Protein AF-0000000087010348 (afdb_homodimer)

Solvent-accessible surface area (backbone atoms only — not comparable to full-atom values): 16052 Å² total; per-residue (Å²): 139,71,46,71,37,38,48,98,84,16,45,67,50,61,71,85,53,82,87,49,70,65,32,63,28,36,10,28,12,33,24,34,32,40,43,53,69,68,56,44,46,38,50,66,68,37,73,40,30,35,60,33,57,56,45,50,13,42,52,26,11,53,56,36,34,72,40,42,40,81,50,31,86,58,48,71,88,71,72,74,74,42,72,48,67,49,75,45,83,52,86,54,30,39,40,33,37,18,39,24,31,28,71,34,59,67,80,39,53,63,28,8,39,41,13,26,52,42,18,42,51,37,43,44,66,46,41,38,77,74,41,64,78,34,30,35,29,63,32,31,57,44,36,37,34,36,65,93,79,38,74,49,69,53,79,80,129,140,71,48,70,37,38,49,98,83,16,46,67,48,60,73,84,54,81,86,49,68,66,32,63,30,38,11,28,12,32,24,33,32,41,42,53,68,68,55,45,48,39,50,66,68,36,72,41,32,36,61,32,57,55,45,49,13,42,52,26,11,54,54,37,34,74,40,43,41,82,52,29,84,60,47,71,87,70,73,72,74,42,70,46,68,47,77,44,83,54,86,55,31,41,40,33,38,17,39,24,31,28,70,33,60,67,82,40,53,64,27,8,39,41,14,26,52,42,19,42,50,36,43,45,67,48,40,38,76,73,42,61,79,34,31,35,31,64,32,32,58,45,37,38,36,36,65,93,78,36,72,48,70,52,80,82,128

Nearest PDB structures (foldseek):
  4fdf-assembly1_B  TM=9.540E-01  e=2.006E-17  Mycobacterium tuberculosis
  3jqk-assembly1_A  TM=9.480E-01  e=1.289E-16  Thermus thermophilus HB8
  2ekn-assembly1_A  TM=9.475E-01  e=6.882E-16  Pyrococcus horikoshii OT3
  4fdf-assembly1_A  TM=9.416E-01  e=1.640E-15  Mycobacterium tuberculosis
  2ohd-assembly1_D  TM=9.513E-01  e=6.033E-15  Sulfurisphaera tokodaii str. 7

pLDDT: mean 92.75, std 10.17, range [48.25, 98.94]

Radius of gyration: 18.98 Å; Cα contacts (8 Å, |Δi|>4): 776; chains: 2; bounding box: 36×56×43 Å

InterPro domains:
  IPR002820 Molybdopterin cofactor biosynthesis C (MoaC) domain [PF01967] (14-147)
  IPR023045 Molybdenum cofactor biosynthesis C [TIGR00581] (3-147)
  IPR036522 Molybdopterin cofactor biosynthesis C (MoaC) domain superfamily [G3DSA:3.30.70.640] (1-157)
  IPR036522 Molybdopterin cofactor biosynthesis C (MoaC) domain superfamily [SSF55040] (10-152)
  IPR050105 Molybdenum cofactor biosynthesis MoaA/MoaC [PTHR22960] (4-130)

Structure (mmCIF, N/CA/C/O backbone):
data_AF-0000000087010348-model_v1
#
loop_
_entity.id
_entity.type
_entity.pdbx_description
1 polymer 'Cyclic pyranopterin monophosphate synthase MoaC'
#
loop_
_atom_site.group_PDB
_atom_site.id
_atom_site.type_symbol
_atom_site.label_atom_id
_atom_site.label_alt_id
_atom_site.label_comp_id
_atom_site.label_asym_id
_atom_site.label_entity_id
_atom_site.label_seq_id
_atom_site.pdbx_PDB_ins_code
_atom_site.Cartn_x
_atom_site.Cartn_y
_atom_site.Cartn_z
_atom_site.occupancy
_atom_site.B_iso_or_equiv
_atom_site.auth_seq_id
_atom_site.auth_comp_id
_atom_site.auth_asym_id
_atom_site.auth_atom_id
_atom_site.pdbx_PDB_model_num
ATOM 1 N N . MET A 1 1 ? -4.723 21.203 17.469 1 61.62 1 MET A N 1
ATOM 2 C CA . MET A 1 1 ? -4.094 20.266 16.547 1 61.62 1 MET A CA 1
ATOM 3 C C . MET A 1 1 ? -4.664 20.406 15.141 1 61.62 1 MET A C 1
ATOM 5 O O . MET A 1 1 ? -5.871 20.578 14.969 1 61.62 1 MET A O 1
ATOM 9 N N . GLU A 1 2 ? -3.703 20.719 14.195 1 77 2 GLU A N 1
ATOM 10 C CA . GLU A 1 2 ? -4.18 20.969 12.836 1 77 2 GLU A CA 1
ATOM 11 C C . GLU A 1 2 ? -3.57 19.984 11.844 1 77 2 GLU A C 1
ATOM 13 O O . GLU A 1 2 ? -2.359 19.75 11.859 1 77 2 GLU A O 1
ATOM 18 N N . PHE A 1 3 ? -4.547 19.328 11.141 1 83.25 3 PHE A N 1
ATOM 19 C CA . PHE A 1 3 ? -4.094 18.516 10.016 1 83.25 3 PHE A CA 1
ATOM 20 C C . PHE A 1 3 ? -3.705 19.391 8.836 1 83.25 3 PHE A C 1
ATOM 22 O O . PHE A 1 3 ? -4.488 20.234 8.398 1 83.25 3 PHE A O 1
ATOM 29 N N . THR A 1 4 ? -2.539 19.109 8.305 1 85.19 4 THR A N 1
ATOM 30 C CA . THR A 1 4 ? -1.94 19.969 7.297 1 85.19 4 THR A CA 1
ATOM 31 C C . THR A 1 4 ? -2.826 20.047 6.055 1 85.19 4 THR A C 1
ATOM 33 O O . THR A 1 4 ? -2.895 21.094 5.398 1 85.19 4 THR A O 1
ATOM 36 N N . HIS A 1 5 ? -3.596 19.047 5.793 1 90.31 5 HIS A N 1
ATOM 37 C CA . HIS A 1 5 ? -4.375 18.953 4.562 1 90.31 5 HIS A CA 1
ATOM 38 C C . HIS A 1 5 ? -5.836 19.312 4.809 1 90.31 5 HIS A C 1
ATOM 40 O O . HIS A 1 5 ? -6.691 19.078 3.951 1 90.31 5 HIS A O 1
ATOM 46 N N . LEU A 1 6 ? -6.117 19.844 5.957 1 86.56 6 LEU A N 1
ATOM 47 C CA . LEU A 1 6 ? -7.465 20.328 6.25 1 86.56 6 LEU A CA 1
ATOM 48 C C . LEU A 1 6 ? -7.453 21.828 6.555 1 86.56 6 LEU A C 1
ATOM 50 O O . LEU A 1 6 ? -6.625 22.297 7.34 1 86.56 6 LEU A O 1
ATOM 54 N N . ASN A 1 7 ? -8.367 22.484 5.871 1 86.19 7 ASN A N 1
ATOM 55 C CA . ASN A 1 7 ? -8.477 23.906 6.195 1 86.19 7 ASN A CA 1
ATOM 56 C C . ASN A 1 7 ? -9.344 24.125 7.43 1 86.19 7 ASN A C 1
ATOM 58 O O . ASN A 1 7 ? -9.75 23.172 8.094 1 86.19 7 ASN A O 1
ATOM 62 N N . SER A 1 8 ? -9.586 25.359 7.762 1 83.5 8 SER A N 1
ATOM 63 C CA . SER A 1 8 ? -10.281 25.703 9 1 83.5 8 SER A CA 1
ATOM 64 C C . SER A 1 8 ? -11.711 25.188 8.992 1 83.5 8 SER A C 1
ATOM 66 O O . SER A 1 8 ? -12.312 24.984 10.055 1 83.5 8 SER A O 1
ATOM 68 N N . ALA A 1 9 ? -12.281 24.922 7.793 1 82 9 ALA A N 1
ATOM 69 C CA . ALA A 1 9 ? -13.648 24.422 7.668 1 82 9 ALA A CA 1
ATOM 70 C C . ALA A 1 9 ? -13.672 22.891 7.68 1 82 9 ALA A C 1
ATOM 72 O O . ALA A 1 9 ? -14.742 22.281 7.586 1 82 9 ALA A O 1
ATOM 73 N N . GLY A 1 10 ? -12.445 22.281 7.738 1 81.56 10 GLY A N 1
ATOM 74 C CA . GLY A 1 10 ? -12.359 20.828 7.75 1 81.56 10 GLY A CA 1
ATOM 75 C C . GLY A 1 10 ? -12.375 20.219 6.359 1 81.56 10 GLY A C 1
ATOM 76 O O . GLY A 1 10 ? -12.547 19.016 6.211 1 81.56 10 GLY A O 1
ATOM 77 N N . GLN A 1 11 ? -12.25 21.125 5.422 1 86.44 11 GLN A N 1
ATOM 78 C CA . GLN A 1 11 ? -12.234 20.656 4.043 1 86.44 11 GLN A CA 1
ATOM 79 C C . GLN A 1 11 ? -10.828 20.266 3.604 1 86.44 11 GLN A C 1
ATOM 81 O O . GLN A 1 11 ? -9.859 20.969 3.912 1 86.44 11 GLN A O 1
ATOM 86 N N . ALA A 1 12 ? -10.781 19.125 2.941 1 90.94 12 ALA A N 1
ATOM 87 C CA . ALA A 1 12 ? -9.5 18.672 2.414 1 90.94 12 ALA A CA 1
ATOM 88 C C . ALA A 1 12 ? -9 19.594 1.305 1 90.94 12 ALA A C 1
ATOM 90 O O . ALA A 1 12 ? -9.781 20.062 0.476 1 90.94 12 ALA A O 1
ATOM 91 N N . TYR A 1 13 ? -7.699 19.828 1.295 1 91.88 13 TYR A N 1
ATOM 92 C CA . TYR A 1 13 ? -7.066 20.609 0.24 1 91.88 13 TYR A CA 1
ATOM 93 C C . TYR A 1 13 ? -5.602 20.219 0.081 1 91.88 13 TYR A C 1
ATOM 95 O O . TYR A 1 13 ? -5.016 19.594 0.972 1 91.88 13 TYR A O 1
ATOM 103 N N . MET A 1 14 ? -5.074 20.5 -1.09 1 94.69 14 MET A N 1
ATOM 104 C CA . MET A 1 14 ? -3.643 20.312 -1.319 1 94.69 14 MET A CA 1
ATOM 105 C C . MET A 1 14 ? -2.854 21.516 -0.82 1 94.69 14 MET A C 1
ATOM 107 O O . MET A 1 14 ? -3.139 22.656 -1.205 1 94.69 14 MET A O 1
ATOM 111 N N . VAL A 1 15 ? -1.91 21.281 -0.008 1 93.19 15 VAL A N 1
ATOM 112 C CA . VAL A 1 15 ? -1.105 22.344 0.57 1 93.19 15 VAL A CA 1
ATOM 113 C C . VAL A 1 15 ? -0.304 23.047 -0.529 1 93.19 15 VAL A C 1
ATOM 115 O O . VAL A 1 15 ? 0.319 22.391 -1.363 1 93.19 15 VAL A O 1
ATOM 118 N N . ASP A 1 16 ? -0.38 24.422 -0.571 1 95.19 16 ASP A N 1
ATOM 119 C CA . ASP A 1 16 ? 0.388 25.203 -1.541 1 95.19 16 ASP A CA 1
ATOM 120 C C . ASP A 1 16 ? 1.845 25.344 -1.104 1 95.19 16 ASP A C 1
ATOM 122 O O . ASP A 1 16 ? 2.137 25.969 -0.088 1 95.19 16 ASP A O 1
ATOM 126 N N . VAL A 1 17 ? 2.768 24.75 -1.913 1 95.31 17 VAL A N 1
ATOM 127 C CA . VAL A 1 17 ? 4.176 24.812 -1.535 1 95.31 17 VAL A CA 1
ATOM 128 C C . VAL A 1 17 ? 4.941 25.688 -2.527 1 95.31 17 VAL A C 1
ATOM 130 O O . VAL A 1 17 ? 6.172 25.625 -2.584 1 95.31 17 VAL A O 1
ATOM 133 N N . THR A 1 18 ? 4.285 26.547 -3.314 1 95.19 18 THR A N 1
ATOM 134 C CA . THR A 1 18 ? 4.871 27.328 -4.395 1 95.19 18 THR A CA 1
ATOM 135 C C . THR A 1 18 ? 5.961 28.25 -3.859 1 95.19 18 THR A C 1
ATOM 137 O O . THR A 1 18 ? 6.984 28.453 -4.52 1 95.19 18 THR A O 1
ATOM 140 N N . ALA A 1 19 ? 5.797 28.734 -2.672 1 95.31 19 ALA A N 1
ATOM 141 C CA . ALA A 1 19 ? 6.691 29.734 -2.119 1 95.31 19 ALA A CA 1
ATOM 142 C C . ALA A 1 19 ? 7.926 29.094 -1.492 1 95.31 19 ALA A C 1
ATOM 144 O O . ALA A 1 19 ? 8.906 29.781 -1.184 1 95.31 19 ALA A O 1
ATOM 145 N N . LYS A 1 20 ? 7.887 27.828 -1.3 1 93.94 20 LYS A N 1
ATOM 146 C CA . LYS A 1 20 ? 9.016 27.156 -0.666 1 93.94 20 LYS A CA 1
ATOM 147 C C . LYS A 1 20 ? 10.195 27.016 -1.628 1 93.94 20 LYS A C 1
ATOM 149 O O . LYS A 1 20 ? 10 26.875 -2.836 1 93.94 20 LYS A O 1
ATOM 154 N N . GLN A 1 21 ? 11.375 27 -1.11 1 94.94 21 GLN A N 1
ATOM 155 C CA . GLN A 1 21 ? 12.586 26.766 -1.898 1 94.94 21 GLN A CA 1
ATOM 156 C C . GLN A 1 21 ? 12.953 25.281 -1.914 1 94.94 21 GLN A C 1
ATOM 158 O O . GLN A 1 21 ? 12.867 24.609 -0.888 1 94.94 21 GLN A O 1
ATOM 163 N N . PRO A 1 22 ? 13.344 24.812 -3.105 1 96.31 22 PRO A N 1
ATOM 164 C CA . PRO A 1 22 ? 13.773 23.422 -3.16 1 96.31 22 PRO A CA 1
ATOM 165 C C . PRO A 1 22 ? 14.977 23.125 -2.271 1 96.31 22 PRO A C 1
ATOM 167 O O . PRO A 1 22 ? 15.883 23.969 -2.162 1 96.31 22 PRO A O 1
ATOM 170 N N . THR A 1 23 ? 15.023 22 -1.606 1 96.69 23 THR A N 1
ATOM 171 C CA . THR A 1 23 ? 16.141 21.484 -0.821 1 96.69 23 THR A CA 1
ATOM 172 C C . THR A 1 23 ? 16.328 20 -1.035 1 96.69 23 THR A C 1
ATOM 174 O O . THR A 1 23 ? 15.414 19.312 -1.489 1 96.69 23 THR A O 1
ATOM 177 N N . VAL A 1 24 ? 17.562 19.547 -0.78 1 97.44 24 VAL A N 1
ATOM 178 C CA . VAL A 1 24 ? 17.812 18.109 -0.832 1 97.44 24 VAL A CA 1
ATOM 179 C C . VAL A 1 24 ? 17.125 17.422 0.338 1 97.44 24 VAL A C 1
ATOM 181 O O . VAL A 1 24 ? 17.25 17.859 1.486 1 97.44 24 VAL A O 1
ATOM 184 N N . ARG A 1 25 ? 16.391 16.375 -0.024 1 97.75 25 ARG A N 1
ATOM 185 C CA . ARG A 1 25 ? 15.633 15.648 0.989 1 97.75 25 ARG A CA 1
ATOM 186 C C . ARG A 1 25 ? 15.766 14.141 0.793 1 97.75 25 ARG A C 1
ATOM 188 O O . ARG A 1 25 ? 15.977 13.672 -0.327 1 97.75 25 ARG A O 1
ATOM 195 N N . VAL A 1 26 ? 15.633 13.406 1.892 1 98.5 26 VAL A N 1
ATOM 196 C CA . VAL A 1 26 ? 15.656 11.945 1.867 1 98.5 26 VAL A CA 1
ATOM 197 C C . VAL A 1 26 ? 14.617 11.398 2.846 1 98.5 26 VAL A C 1
ATOM 199 O O . VAL A 1 26 ? 14.328 12.023 3.869 1 98.5 26 VAL A O 1
ATOM 202 N N . ALA A 1 27 ? 14.047 10.273 2.492 1 98.56 27 ALA A N 1
ATOM 203 C CA . ALA A 1 27 ? 13.172 9.539 3.41 1 98.56 27 ALA A CA 1
ATOM 204 C C . ALA A 1 27 ? 13.367 8.031 3.275 1 98.56 27 ALA A C 1
ATOM 206 O O . ALA A 1 27 ? 13.734 7.543 2.203 1 98.56 27 ALA A O 1
ATOM 207 N N . GLN A 1 28 ? 13.148 7.355 4.375 1 98.81 28 GLN A N 1
ATOM 208 C CA . GLN A 1 28 ? 13.227 5.898 4.41 1 98.81 28 GLN A CA 1
ATOM 209 C C . GLN A 1 28 ? 11.984 5.293 5.059 1 98.81 28 GLN A C 1
ATOM 211 O O . GLN A 1 28 ? 11.469 5.824 6.039 1 98.81 28 GLN A O 1
ATOM 216 N N . ALA A 1 29 ? 11.578 4.215 4.551 1 98.88 29 ALA A N 1
ATOM 217 C CA . ALA A 1 29 ? 10.461 3.441 5.098 1 98.88 29 ALA A CA 1
ATOM 218 C C . ALA A 1 29 ? 10.766 1.945 5.07 1 98.88 29 ALA A C 1
ATOM 220 O O . ALA A 1 29 ? 11.625 1.495 4.309 1 98.88 29 ALA A O 1
ATOM 221 N N . VAL A 1 30 ? 10.055 1.198 5.938 1 98.88 30 VAL A N 1
ATOM 222 C CA . VAL A 1 30 ? 10.25 -0.247 5.992 1 98.88 30 VAL A CA 1
ATOM 223 C C . VAL A 1 30 ? 8.891 -0.948 6.035 1 98.88 30 VAL A C 1
ATOM 225 O O . VAL A 1 30 ? 7.867 -0.313 6.281 1 98.88 30 VAL A O 1
ATOM 228 N N . GLY A 1 31 ? 8.867 -2.217 5.75 1 98.81 31 GLY A N 1
ATOM 229 C CA . GLY A 1 31 ? 7.723 -3.105 5.852 1 98.81 31 GLY A CA 1
ATOM 230 C C . GLY A 1 31 ? 8.094 -4.574 5.781 1 98.81 31 GLY A C 1
ATOM 231 O O . GLY A 1 31 ? 9.242 -4.914 5.496 1 98.81 31 GLY A O 1
ATOM 232 N N . LYS A 1 32 ? 7.145 -5.371 6.113 1 98.81 32 LYS A N 1
ATOM 233 C CA . LYS A 1 32 ? 7.332 -6.82 6.121 1 98.81 32 LYS A CA 1
ATOM 234 C C . LYS A 1 32 ? 6.199 -7.523 5.375 1 98.81 32 LYS A C 1
ATOM 236 O O . LYS A 1 32 ? 5.039 -7.121 5.477 1 98.81 32 LYS A O 1
ATOM 241 N N . VAL A 1 33 ? 6.566 -8.531 4.656 1 98.56 33 VAL A N 1
ATOM 242 C CA . VAL A 1 33 ? 5.586 -9.492 4.164 1 98.56 33 VAL A CA 1
ATOM 243 C C . VAL A 1 33 ? 5.777 -10.836 4.867 1 98.56 33 VAL A C 1
ATOM 245 O O . VAL A 1 33 ? 6.766 -11.531 4.629 1 98.56 33 VAL A O 1
ATOM 248 N N . ILE A 1 34 ? 4.848 -11.203 5.703 1 98.5 34 ILE A N 1
ATOM 249 C CA . ILE A 1 34 ? 4.879 -12.477 6.41 1 98.5 34 ILE A CA 1
ATOM 250 C C . ILE A 1 34 ? 4.414 -13.594 5.477 1 98.5 34 ILE A C 1
ATOM 252 O O . ILE A 1 34 ? 3.355 -13.484 4.852 1 98.5 34 ILE A O 1
ATOM 256 N N . CYS A 1 35 ? 5.191 -14.641 5.434 1 95.12 35 CYS A N 1
ATOM 257 C CA . CYS A 1 35 ? 4.883 -15.773 4.578 1 95.12 35 CYS A CA 1
ATOM 258 C C . CYS A 1 35 ? 5 -17.094 5.352 1 95.12 35 CYS A C 1
ATOM 260 O O . CYS A 1 35 ? 5.684 -17.156 6.375 1 95.12 35 CYS A O 1
ATOM 262 N N . SER A 1 36 ? 4.383 -18.109 4.824 1 94.12 36 SER A N 1
ATOM 263 C CA . SER A 1 36 ? 4.504 -19.438 5.414 1 94.12 36 SER A CA 1
ATOM 264 C C . SER A 1 36 ? 5.926 -19.969 5.285 1 94.12 36 SER A C 1
ATOM 266 O O . SER A 1 36 ? 6.688 -19.516 4.43 1 94.12 36 SER A O 1
ATOM 268 N N . PRO A 1 37 ? 6.254 -20.984 6.137 1 93.75 37 PRO A N 1
ATOM 269 C CA . PRO A 1 37 ? 7.582 -21.594 6.027 1 93.75 37 PRO A CA 1
ATOM 270 C C . PRO A 1 37 ? 7.844 -22.188 4.645 1 93.75 37 PRO A C 1
ATOM 272 O O . PRO A 1 37 ? 8.969 -22.125 4.145 1 93.75 37 PRO A O 1
ATOM 275 N N . GLN A 1 38 ? 6.852 -22.688 4.055 1 89.69 38 GLN A N 1
ATOM 276 C CA . GLN A 1 38 ? 6.992 -23.281 2.73 1 89.69 38 GLN A CA 1
ATOM 277 C C . GLN A 1 38 ? 7.363 -22.219 1.69 1 89.69 38 GLN A C 1
ATOM 279 O O . GLN A 1 38 ? 8.242 -22.453 0.854 1 89.69 38 GLN A O 1
ATOM 284 N N . VAL A 1 39 ? 6.703 -21.094 1.782 1 91.81 39 VAL A N 1
ATOM 285 C CA . VAL A 1 39 ? 6.98 -20.016 0.843 1 91.81 39 VAL A CA 1
ATOM 286 C C . VAL A 1 39 ? 8.383 -19.453 1.094 1 91.81 39 VAL A C 1
ATOM 288 O O . VAL A 1 39 ? 9.141 -19.234 0.152 1 91.81 39 VAL A O 1
ATOM 291 N N . MET A 1 40 ? 8.734 -19.328 2.34 1 92.62 40 MET A N 1
ATOM 292 C CA . MET A 1 40 ? 10.055 -18.797 2.664 1 92.62 40 MET A CA 1
ATOM 293 C C . MET A 1 40 ? 11.156 -19.719 2.162 1 92.62 40 MET A C 1
ATOM 295 O O . MET A 1 40 ? 12.172 -19.266 1.635 1 92.62 40 MET A O 1
ATOM 299 N N . GLN A 1 41 ? 10.938 -20.969 2.322 1 89.88 41 GLN A N 1
ATOM 300 C CA . GLN A 1 41 ? 11.906 -21.953 1.842 1 89.88 41 GLN A CA 1
ATOM 301 C C . GLN A 1 41 ? 12.039 -21.906 0.322 1 89.88 41 GLN A C 1
ATOM 303 O O . GLN A 1 41 ? 13.141 -21.969 -0.216 1 89.88 41 GLN A O 1
ATOM 308 N N . ALA A 1 42 ? 10.938 -21.766 -0.28 1 86.81 42 ALA A N 1
ATOM 309 C CA . ALA A 1 42 ? 10.938 -21.703 -1.739 1 86.81 42 ALA A CA 1
ATOM 310 C C . ALA A 1 42 ? 11.688 -20.469 -2.229 1 86.81 42 ALA A C 1
ATOM 312 O O . ALA A 1 42 ? 12.398 -20.516 -3.234 1 86.81 42 ALA A O 1
ATOM 313 N N . LEU A 1 43 ? 11.492 -19.391 -1.555 1 88.31 43 LEU A N 1
ATOM 314 C CA . LEU A 1 43 ? 12.172 -18.156 -1.927 1 88.31 43 LEU A CA 1
ATOM 315 C C . LEU A 1 43 ? 13.68 -18.281 -1.733 1 88.31 43 LEU A C 1
ATOM 317 O O . LEU A 1 43 ? 14.453 -17.688 -2.488 1 88.31 43 LEU A O 1
ATOM 321 N N . ARG A 1 44 ? 14.07 -19.031 -0.742 1 86.5 44 ARG A N 1
ATOM 322 C CA . ARG A 1 44 ? 15.484 -19.172 -0.425 1 86.5 44 ARG A CA 1
ATOM 323 C C . ARG A 1 44 ? 16.156 -20.141 -1.387 1 86.5 44 ARG A C 1
ATOM 325 O O . ARG A 1 44 ? 17.312 -19.938 -1.772 1 86.5 44 ARG A O 1
ATOM 332 N N . ASP A 1 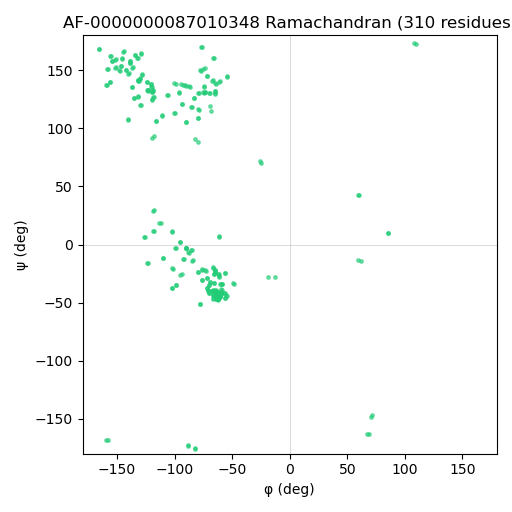45 ? 15.57 -21.328 -1.537 1 75.25 45 ASP A N 1
ATOM 333 C CA . ASP A 1 45 ? 16.172 -22.406 -2.316 1 75.25 45 ASP A CA 1
ATOM 334 C C . ASP A 1 45 ? 16.344 -22 -3.777 1 75.25 45 ASP A C 1
ATOM 336 O O . ASP A 1 45 ? 17.062 -22.656 -4.531 1 75.25 45 ASP A O 1
ATOM 340 N N . GLY A 1 46 ? 16.109 -20.844 -4.047 1 61.03 46 GLY A N 1
ATOM 341 C CA . GLY A 1 46 ? 16.25 -20.422 -5.434 1 61.03 46 GLY A CA 1
ATOM 342 C C . GLY A 1 46 ? 15.344 -21.188 -6.383 1 61.03 46 GLY A C 1
ATOM 343 O O . GLY A 1 46 ? 15.578 -21.203 -7.594 1 61.03 46 GLY A O 1
ATOM 344 N N . THR A 1 47 ? 14.789 -22.234 -5.957 1 52.56 47 THR A N 1
ATOM 345 C CA . THR A 1 47 ? 13.93 -22.953 -6.898 1 52.56 47 THR A CA 1
ATOM 346 C C . THR A 1 47 ? 12.953 -21.984 -7.574 1 52.56 47 THR A C 1
ATOM 348 O O . THR A 1 47 ? 12.367 -22.312 -8.609 1 52.56 47 THR A O 1
ATOM 351 N N . VAL A 1 48 ? 12.539 -21.031 -6.969 1 51.12 48 VAL A N 1
ATOM 352 C CA . VAL A 1 48 ? 11.93 -19.938 -7.73 1 51.12 48 VAL A CA 1
ATOM 353 C C . VAL A 1 48 ? 13.023 -19.016 -8.273 1 51.12 48 VAL A C 1
ATOM 355 O O . VAL A 1 48 ? 13.922 -18.609 -7.535 1 51.12 48 VAL A O 1
ATOM 358 N N . PRO A 1 49 ? 13.43 -19.344 -9.445 1 49.22 49 PRO A N 1
ATOM 359 C CA . PRO A 1 49 ? 14.469 -18.359 -9.742 1 49.22 49 PRO A CA 1
ATOM 360 C C . PRO A 1 49 ? 14.273 -17.047 -8.984 1 49.22 49 PRO A C 1
ATOM 362 O O . PRO A 1 49 ? 13.273 -16.359 -9.188 1 49.22 49 PRO A O 1
ATOM 365 N N . LYS A 1 50 ? 14.562 -17.141 -7.492 1 51.41 50 LYS A N 1
ATOM 366 C CA . LYS A 1 50 ? 14.57 -16.125 -6.438 1 51.41 50 LYS A CA 1
ATOM 367 C C . LYS A 1 50 ? 14.688 -14.719 -7.02 1 51.41 50 LYS A C 1
ATOM 369 O O . LYS A 1 50 ? 14.047 -13.789 -6.535 1 51.41 50 LYS A O 1
ATOM 374 N N . GLY A 1 51 ? 15.281 -14.805 -8.086 1 61.25 51 GLY A N 1
ATOM 375 C CA . GLY A 1 51 ? 15.688 -13.523 -8.633 1 61.25 51 GLY A CA 1
ATOM 376 C C . GLY A 1 51 ? 14.523 -12.711 -9.188 1 61.25 51 GLY A C 1
ATOM 377 O O . GLY A 1 51 ? 14.445 -11.5 -8.969 1 61.25 51 GLY A O 1
ATOM 378 N N . ASP A 1 52 ? 13.445 -13.625 -9.5 1 84.31 52 ASP A N 1
ATOM 379 C CA . ASP A 1 52 ? 12.484 -12.797 -10.227 1 84.31 52 ASP A CA 1
ATOM 380 C C . ASP A 1 52 ? 11.43 -12.227 -9.289 1 84.31 52 ASP A C 1
ATOM 382 O O . ASP A 1 52 ? 10.953 -11.102 -9.492 1 84.31 52 ASP A O 1
ATOM 386 N N . VAL A 1 53 ? 11.203 -13.016 -8.086 1 90.25 53 VAL A N 1
ATOM 387 C CA . VAL A 1 53 ? 10.211 -12.477 -7.168 1 90.25 53 VAL A CA 1
ATOM 388 C C . VAL A 1 53 ? 10.719 -11.172 -6.562 1 90.25 53 VAL A C 1
ATOM 390 O O . VAL A 1 53 ? 10.016 -10.156 -6.566 1 90.25 53 VAL A O 1
ATOM 393 N N . LEU A 1 54 ? 11.953 -11.219 -6.133 1 92.94 54 LEU A N 1
ATOM 394 C CA . LEU A 1 54 ? 12.539 -10.039 -5.5 1 92.94 54 LEU A CA 1
ATOM 395 C C . LEU A 1 54 ? 12.781 -8.938 -6.523 1 92.94 54 LEU A C 1
ATOM 397 O O . LEU A 1 54 ? 12.617 -7.754 -6.219 1 92.94 54 LEU A O 1
ATOM 401 N N . ALA A 1 55 ? 13.133 -9.367 -7.746 1 93.75 55 ALA A N 1
ATOM 402 C CA . ALA A 1 55 ? 13.352 -8.383 -8.805 1 93.75 55 ALA A CA 1
ATOM 403 C C . ALA A 1 55 ? 12.055 -7.68 -9.18 1 93.75 55 ALA A C 1
ATOM 405 O O . ALA A 1 55 ? 12.031 -6.461 -9.359 1 93.75 55 ALA A O 1
ATOM 406 N N . VAL A 1 56 ? 11 -8.445 -9.289 1 95.38 56 VAL A N 1
ATOM 407 C CA . VAL A 1 56 ? 9.703 -7.871 -9.609 1 95.38 56 VAL A CA 1
ATOM 408 C C . VAL A 1 56 ? 9.266 -6.93 -8.492 1 95.38 56 VAL A C 1
ATOM 410 O O . VAL A 1 56 ? 8.781 -5.824 -8.75 1 95.38 56 VAL A O 1
ATOM 413 N N . ALA A 1 57 ? 9.445 -7.355 -7.27 1 97 57 ALA A N 1
ATOM 414 C CA . ALA A 1 57 ? 9.094 -6.523 -6.121 1 97 57 ALA A CA 1
ATOM 415 C C . ALA A 1 57 ? 9.898 -5.227 -6.121 1 97 57 ALA A C 1
ATOM 417 O O . ALA A 1 57 ? 9.352 -4.145 -5.902 1 97 57 ALA A O 1
ATOM 418 N N . ARG A 1 58 ? 11.195 -5.324 -6.383 1 97.81 58 ARG A N 1
ATOM 419 C CA . ARG A 1 58 ? 12.086 -4.172 -6.395 1 97.81 58 ARG A CA 1
ATOM 420 C C . ARG A 1 58 ? 11.672 -3.172 -7.469 1 97.81 58 ARG A C 1
ATOM 422 O O . ARG A 1 58 ? 11.57 -1.974 -7.203 1 97.81 58 ARG A O 1
ATOM 429 N N . ILE A 1 59 ? 11.406 -3.664 -8.641 1 98.06 59 ILE A N 1
ATOM 430 C CA . ILE A 1 59 ? 11.078 -2.779 -9.758 1 98.06 59 ILE A CA 1
ATOM 431 C C . ILE A 1 59 ? 9.703 -2.166 -9.539 1 98.06 59 ILE A C 1
ATOM 433 O O . ILE A 1 59 ? 9.484 -0.989 -9.844 1 98.06 59 ILE A O 1
ATOM 437 N N . SER A 1 60 ? 8.75 -2.949 -9.031 1 98.62 60 SER A N 1
ATOM 438 C CA . SER A 1 60 ? 7.426 -2.416 -8.711 1 98.62 60 SER A CA 1
ATOM 439 C C . SER A 1 60 ? 7.52 -1.301 -7.676 1 98.62 60 SER A C 1
ATOM 441 O O . SER A 1 60 ? 6.863 -0.265 -7.809 1 98.62 60 SER A O 1
ATOM 443 N N . ALA A 1 61 ? 8.344 -1.513 -6.668 1 98.88 61 ALA A N 1
ATOM 444 C CA . ALA A 1 61 ? 8.547 -0.522 -5.613 1 98.88 61 ALA A CA 1
ATOM 445 C C . ALA A 1 61 ? 9.133 0.768 -6.18 1 98.88 61 ALA A C 1
ATOM 447 O O . ALA A 1 61 ? 8.633 1.859 -5.898 1 98.88 61 ALA A O 1
ATOM 448 N N . ILE A 1 62 ? 10.156 0.638 -6.988 1 98.81 62 ILE A N 1
ATOM 449 C CA . ILE A 1 62 ? 10.812 1.791 -7.594 1 98.81 62 ILE A CA 1
ATOM 450 C C . ILE A 1 62 ? 9.82 2.559 -8.461 1 98.81 62 ILE A C 1
ATOM 452 O O . ILE A 1 62 ? 9.727 3.785 -8.375 1 98.81 62 ILE A O 1
ATOM 456 N N . SER A 1 63 ? 9.078 1.854 -9.227 1 98.69 63 SER A N 1
ATOM 457 C CA . SER A 1 63 ? 8.102 2.475 -10.117 1 98.69 63 SER A CA 1
ATOM 458 C C . SER A 1 63 ? 7.012 3.197 -9.336 1 98.69 63 SER A C 1
ATOM 460 O O . SER A 1 63 ? 6.609 4.305 -9.695 1 98.69 63 SER A O 1
ATOM 462 N N . ALA A 1 64 ? 6.598 2.602 -8.273 1 98.75 64 ALA A N 1
ATOM 463 C CA . ALA A 1 64 ? 5.488 3.141 -7.496 1 98.75 64 ALA A CA 1
ATOM 464 C C . ALA A 1 64 ? 5.887 4.441 -6.797 1 98.75 64 ALA A C 1
ATOM 466 O O . ALA A 1 64 ? 5.055 5.332 -6.613 1 98.75 64 ALA A O 1
ATOM 467 N N . ALA A 1 65 ? 7.141 4.57 -6.406 1 98.75 65 ALA A N 1
ATOM 468 C CA . ALA A 1 65 ? 7.621 5.797 -5.777 1 98.75 65 ALA A CA 1
ATOM 469 C C . ALA A 1 65 ? 7.363 7.008 -6.668 1 98.75 65 ALA A C 1
ATOM 471 O O . ALA A 1 65 ? 7.234 8.133 -6.18 1 98.75 65 ALA A O 1
ATOM 472 N N . LYS A 1 66 ? 7.246 6.805 -7.91 1 98.44 66 LYS A N 1
ATOM 473 C CA . LYS A 1 66 ? 7.094 7.883 -8.883 1 98.44 66 LYS A CA 1
ATOM 474 C C . LYS A 1 66 ? 5.625 8.125 -9.211 1 98.44 66 LYS A C 1
ATOM 476 O O . LYS A 1 66 ? 5.297 9.008 -10.008 1 98.44 66 LYS A O 1
ATOM 481 N N . LYS A 1 67 ? 4.703 7.402 -8.586 1 98.19 67 LYS A N 1
ATOM 482 C CA . LYS A 1 67 ? 3.289 7.457 -8.953 1 98.19 67 LYS A CA 1
ATOM 483 C C . LYS A 1 67 ? 2.439 7.973 -7.797 1 98.19 67 LYS A C 1
ATOM 485 O O . LYS A 1 67 ? 1.21 7.891 -7.84 1 98.19 67 LYS A O 1
ATOM 490 N N . VAL A 1 68 ? 3.035 8.492 -6.785 1 98.56 68 VAL A N 1
ATOM 491 C CA . VAL A 1 68 ? 2.361 8.82 -5.531 1 98.56 68 VAL A CA 1
ATOM 492 C C . VAL A 1 68 ? 1.258 9.844 -5.789 1 98.56 68 VAL A C 1
ATOM 494 O O . VAL A 1 68 ? 0.121 9.664 -5.344 1 98.56 68 VAL A O 1
ATOM 497 N N . PRO A 1 69 ? 1.441 10.875 -6.625 1 97.94 69 PRO A N 1
ATOM 498 C CA . PRO A 1 69 ? 0.359 11.844 -6.84 1 97.94 69 PRO A CA 1
ATOM 499 C C . PRO A 1 69 ? -0.841 11.227 -7.559 1 97.94 69 PRO A C 1
ATOM 501 O O . PRO A 1 69 ? -1.953 11.758 -7.473 1 97.94 69 PRO A O 1
ATOM 504 N N . GLU A 1 70 ? -0.668 10.117 -8.242 1 97.88 70 GLU A N 1
ATOM 505 C CA . GLU A 1 70 ? -1.773 9.438 -8.914 1 97.88 70 GLU A CA 1
ATOM 506 C C . GLU A 1 70 ? -2.594 8.617 -7.926 1 97.88 70 GLU A C 1
ATOM 508 O O . GLU A 1 70 ? -3.768 8.328 -8.172 1 97.88 70 GLU A O 1
ATOM 513 N N . LEU A 1 71 ? -1.985 8.25 -6.848 1 98.5 71 LEU A N 1
ATOM 514 C CA . LEU A 1 71 ? -2.613 7.371 -5.863 1 98.5 71 LEU A CA 1
ATOM 515 C C . LEU A 1 71 ? -3.186 8.18 -4.703 1 98.5 71 LEU A C 1
ATOM 517 O O . LEU A 1 71 ? -4.211 7.809 -4.129 1 98.5 71 LEU A O 1
ATOM 521 N N . LEU A 1 72 ? -2.482 9.273 -4.363 1 98.25 72 LEU A N 1
ATOM 522 C CA . LEU A 1 72 ? -2.848 10.133 -3.244 1 98.25 72 LEU A CA 1
ATOM 523 C C . LEU A 1 72 ? -3.211 11.531 -3.727 1 98.25 72 LEU A C 1
ATOM 525 O O . LEU A 1 72 ? -2.328 12.336 -4.039 1 98.25 72 LEU A O 1
ATOM 529 N N . PRO A 1 73 ? -4.441 11.852 -3.721 1 96.75 73 PRO A N 1
ATOM 530 C CA . PRO A 1 73 ? -4.941 13.039 -4.418 1 96.75 73 PRO A CA 1
ATOM 531 C C . PRO A 1 73 ? -4.344 14.336 -3.877 1 96.75 73 PRO A C 1
ATOM 533 O O . PRO A 1 73 ? -4.289 15.336 -4.594 1 96.75 73 PRO A O 1
ATOM 536 N N . LEU A 1 74 ? -3.922 14.328 -2.65 1 96.19 74 LEU A N 1
ATOM 537 C CA . LEU A 1 74 ? -3.459 15.586 -2.088 1 96.19 74 LEU A CA 1
ATOM 538 C C . LEU A 1 74 ? -1.937 15.672 -2.127 1 96.19 74 LEU A C 1
ATOM 540 O O . LEU A 1 74 ? -1.354 16.656 -1.67 1 96.19 74 LEU A O 1
ATOM 544 N N . ALA A 1 75 ? -1.283 14.656 -2.572 1 97.31 75 ALA A N 1
ATOM 545 C CA . ALA A 1 75 ? 0.172 14.656 -2.695 1 97.31 75 ALA A CA 1
ATOM 546 C C . ALA A 1 75 ? 0.623 15.547 -3.852 1 97.31 75 ALA A C 1
ATOM 548 O O . ALA A 1 75 ? -0.065 15.648 -4.871 1 97.31 75 ALA A O 1
ATOM 549 N N . HIS A 1 76 ? 1.676 16.188 -3.744 1 97.38 76 HIS A N 1
ATOM 550 C CA . HIS A 1 76 ? 2.26 17.016 -4.793 1 97.38 76 HIS A CA 1
ATOM 551 C C . HIS A 1 76 ? 2.961 16.156 -5.844 1 97.38 76 HIS A C 1
ATOM 553 O O . HIS A 1 76 ? 3.488 15.094 -5.531 1 97.38 76 HIS A O 1
ATOM 559 N N . THR A 1 77 ? 2.977 16.641 -7.082 1 96.75 77 THR A N 1
ATOM 560 C CA . THR A 1 77 ? 3.852 16.078 -8.102 1 96.75 77 THR A CA 1
ATOM 561 C C . THR A 1 77 ? 5.273 16.609 -7.953 1 96.75 77 THR A C 1
ATOM 563 O O . THR A 1 77 ? 5.527 17.797 -8.195 1 96.75 77 THR A O 1
ATOM 566 N N . ILE A 1 78 ? 6.172 15.781 -7.516 1 95.38 78 ILE A N 1
ATOM 567 C CA . ILE A 1 78 ? 7.539 16.234 -7.289 1 95.38 78 ILE A CA 1
ATOM 568 C C . ILE A 1 78 ? 8.516 15.297 -7.992 1 95.38 78 ILE A C 1
ATOM 570 O O . ILE A 1 78 ? 8.148 14.188 -8.391 1 95.38 78 ILE A O 1
ATOM 574 N N . GLY A 1 79 ? 9.703 15.766 -8.125 1 96.94 79 GLY A N 1
ATOM 575 C CA . GLY A 1 79 ? 10.734 14.914 -8.695 1 96.94 79 GLY A CA 1
ATOM 576 C C . GLY A 1 79 ? 11.203 13.828 -7.75 1 96.94 79 GLY A C 1
ATOM 577 O O . GLY A 1 79 ? 11.383 14.078 -6.555 1 96.94 79 GLY A O 1
ATOM 578 N N . VAL A 1 80 ? 11.258 12.641 -8.203 1 98.25 80 VAL A N 1
ATOM 579 C CA . VAL A 1 80 ? 11.945 11.555 -7.52 1 98.25 80 VAL A CA 1
ATOM 580 C C . VAL A 1 80 ? 13.32 11.328 -8.148 1 98.25 80 VAL A C 1
ATOM 582 O O . VAL A 1 80 ? 13.422 10.836 -9.273 1 98.25 80 VAL A O 1
ATOM 585 N N . HIS A 1 81 ? 14.398 11.594 -7.418 1 98.44 81 HIS A N 1
ATOM 586 C CA . HIS A 1 81 ? 15.727 11.664 -8.016 1 98.44 81 HIS A CA 1
ATOM 587 C C . HIS A 1 81 ? 16.516 10.391 -7.754 1 98.44 81 HIS A C 1
ATOM 589 O O . HIS A 1 81 ? 17.5 10.109 -8.453 1 98.44 81 HIS A O 1
ATOM 595 N N . GLY A 1 82 ? 16.156 9.68 -6.797 1 98.75 82 GLY A N 1
ATOM 596 C CA . GLY A 1 82 ? 16.781 8.398 -6.488 1 98.75 82 GLY A CA 1
ATOM 597 C C . GLY A 1 82 ? 15.898 7.5 -5.645 1 98.75 82 GLY A C 1
ATOM 598 O O . GLY A 1 82 ? 15.234 7.965 -4.711 1 98.75 82 GLY A O 1
ATOM 599 N N . VAL A 1 83 ? 15.852 6.27 -5.98 1 98.88 83 VAL A N 1
ATOM 600 C CA . VAL A 1 83 ? 15.148 5.262 -5.199 1 98.88 83 VAL A CA 1
ATOM 601 C C . VAL A 1 83 ? 16.016 4.012 -5.059 1 98.88 83 VAL A C 1
ATOM 603 O O . VAL A 1 83 ? 16.531 3.492 -6.055 1 98.88 83 VAL A O 1
ATOM 606 N N . SER A 1 84 ? 16.203 3.631 -3.885 1 98.81 84 SER A N 1
ATOM 607 C CA . SER A 1 84 ? 16.828 2.34 -3.596 1 98.81 84 SER A CA 1
ATOM 608 C C . SER A 1 84 ? 15.891 1.453 -2.775 1 98.81 84 SER A C 1
ATOM 610 O O . SER A 1 84 ? 15.219 1.931 -1.86 1 98.81 84 SER A O 1
ATOM 612 N N . VAL A 1 85 ? 15.844 0.181 -3.139 1 98.81 85 VAL A N 1
ATOM 613 C CA . VAL A 1 85 ? 15 -0.785 -2.447 1 98.81 85 VAL A CA 1
ATOM 614 C C . VAL A 1 85 ? 15.82 -2.014 -2.066 1 98.81 85 VAL A C 1
ATOM 616 O O . VAL A 1 85 ? 16.391 -2.68 -2.934 1 98.81 85 VAL A O 1
ATOM 619 N N . ASP A 1 86 ? 15.859 -2.248 -0.816 1 98.25 86 ASP A N 1
ATOM 620 C CA . ASP A 1 86 ? 16.531 -3.43 -0.288 1 98.25 86 ASP A CA 1
ATOM 621 C C . ASP A 1 86 ? 15.523 -4.469 0.192 1 98.25 86 ASP A C 1
ATOM 623 O O . ASP A 1 86 ? 14.602 -4.145 0.94 1 98.25 86 ASP A O 1
ATOM 627 N N . LEU A 1 87 ? 15.742 -5.668 -0.307 1 97.25 87 LEU A N 1
ATOM 628 C CA . LEU A 1 87 ? 14.914 -6.797 0.111 1 97.25 87 LEU A CA 1
ATOM 629 C C . LEU A 1 87 ? 15.766 -7.871 0.781 1 97.25 87 LEU A C 1
ATOM 631 O O . LEU A 1 87 ? 16.859 -8.203 0.297 1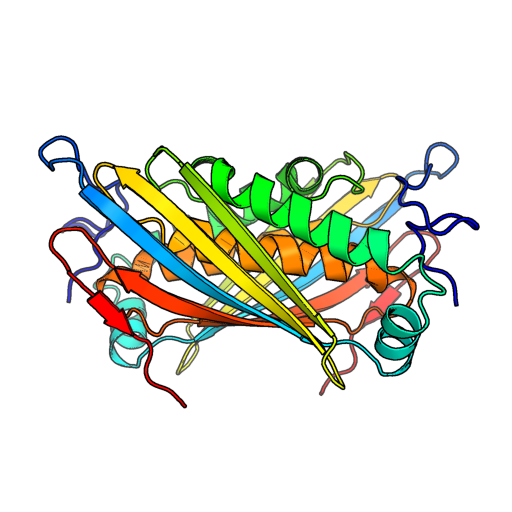 97.25 87 LEU A O 1
ATOM 635 N N . SER A 1 88 ? 15.312 -8.328 1.888 1 96 88 SER A N 1
ATOM 636 C CA . SER A 1 88 ? 16.016 -9.398 2.582 1 96 88 SER A CA 1
ATOM 637 C C . SER A 1 88 ? 15.055 -10.508 3.006 1 96 88 SER A C 1
ATOM 639 O O . SER A 1 88 ? 13.93 -10.234 3.43 1 96 88 SER A O 1
ATOM 641 N N . LEU A 1 89 ? 15.547 -11.758 2.879 1 95.19 89 LEU A N 1
ATOM 642 C CA . LEU A 1 89 ? 14.789 -12.922 3.336 1 95.19 89 LEU A CA 1
ATOM 643 C C . LEU A 1 89 ? 15.109 -13.242 4.793 1 95.19 89 LEU A C 1
ATOM 645 O O . LEU A 1 89 ? 16.188 -13.773 5.094 1 95.19 89 LEU A O 1
ATOM 649 N N . GLU A 1 90 ? 14.195 -12.914 5.621 1 97 90 GLU A N 1
ATOM 650 C CA . GLU A 1 90 ? 14.336 -13.289 7.023 1 97 90 GLU A CA 1
ATOM 651 C C . GLU A 1 90 ? 13.742 -14.672 7.289 1 97 90 GLU A C 1
ATOM 653 O O . GLU A 1 90 ? 13.453 -15.414 6.355 1 97 90 GLU A O 1
ATOM 658 N N . GLU A 1 91 ? 13.656 -15.086 8.516 1 95.25 91 GLU A N 1
ATOM 659 C CA . GLU A 1 91 ? 13.195 -16.438 8.836 1 95.25 91 GLU A CA 1
ATOM 660 C C . GLU A 1 91 ? 11.75 -16.641 8.406 1 95.25 91 GLU A C 1
ATOM 662 O O . GLU A 1 91 ? 11.43 -17.641 7.746 1 95.25 91 GLU A O 1
ATOM 667 N N . ASP A 1 92 ? 10.906 -15.641 8.734 1 96.56 92 ASP A N 1
ATOM 668 C CA . ASP A 1 92 ? 9.484 -15.883 8.516 1 96.56 92 ASP A CA 1
ATOM 669 C C . ASP A 1 92 ? 8.867 -14.781 7.656 1 96.56 92 ASP A C 1
ATOM 671 O O . ASP A 1 92 ? 7.641 -14.719 7.516 1 96.56 92 ASP A O 1
ATOM 675 N N . HIS A 1 93 ? 9.648 -13.898 7.152 1 97.81 93 HIS A N 1
ATOM 676 C CA . HIS A 1 93 ? 9.094 -12.812 6.344 1 97.81 93 HIS A CA 1
ATOM 677 C C . HIS A 1 93 ? 10.141 -12.258 5.383 1 97.81 93 HIS A C 1
ATOM 679 O O . HIS A 1 93 ? 11.328 -12.539 5.523 1 97.81 93 HIS A O 1
ATOM 685 N N . VAL A 1 94 ? 9.695 -11.562 4.383 1 97.12 94 VAL A N 1
ATOM 686 C CA . VAL A 1 94 ? 10.531 -10.727 3.529 1 97.12 94 VAL A CA 1
ATOM 687 C C . VAL A 1 94 ? 10.539 -9.297 4.055 1 97.12 94 VAL A C 1
ATOM 689 O O . VAL A 1 94 ? 9.477 -8.68 4.199 1 97.12 94 VAL A O 1
ATOM 692 N N . ALA A 1 95 ? 11.703 -8.797 4.371 1 98.69 95 ALA A N 1
ATOM 693 C CA . ALA A 1 95 ? 11.844 -7.414 4.812 1 98.69 95 ALA A CA 1
ATOM 694 C C . ALA A 1 95 ? 12.109 -6.488 3.631 1 98.69 95 ALA A C 1
ATOM 696 O O . ALA A 1 95 ? 12.883 -6.824 2.729 1 98.69 95 ALA A O 1
ATOM 697 N N . ILE A 1 96 ? 11.461 -5.359 3.619 1 98.75 96 ILE A N 1
ATOM 698 C CA . ILE A 1 96 ? 11.617 -4.363 2.562 1 98.75 96 ILE A CA 1
ATOM 699 C C . ILE A 1 96 ? 12.039 -3.029 3.172 1 98.75 96 ILE A C 1
ATOM 701 O O . ILE A 1 96 ? 11.445 -2.574 4.152 1 98.75 96 ILE A O 1
ATOM 705 N N . CYS A 1 97 ? 12.992 -2.408 2.643 1 98.88 97 CYS A N 1
ATOM 706 C CA . CYS A 1 97 ? 13.414 -1.058 2.992 1 98.88 97 CYS A CA 1
ATOM 707 C C . CYS A 1 97 ? 13.602 -0.203 1.745 1 98.88 97 CYS A C 1
ATOM 709 O O . CYS A 1 97 ? 14.312 -0.597 0.819 1 98.88 97 CYS A O 1
ATOM 711 N N . ALA A 1 98 ? 12.961 0.936 1.718 1 98.94 98 ALA A N 1
ATOM 712 C CA . ALA A 1 98 ? 13.094 1.849 0.586 1 98.94 98 ALA A CA 1
ATOM 713 C C . ALA A 1 98 ? 13.656 3.195 1.03 1 98.94 98 ALA A C 1
ATOM 715 O O . ALA A 1 98 ? 13.281 3.715 2.084 1 98.94 98 ALA A O 1
ATOM 716 N N . THR A 1 99 ? 14.562 3.678 0.301 1 98.88 99 THR A N 1
ATOM 717 C CA . THR A 1 99 ? 15.109 5.023 0.457 1 98.88 99 THR A CA 1
ATOM 718 C C . THR A 1 99 ? 14.859 5.859 -0.795 1 98.88 99 THR A C 1
ATOM 720 O O . THR A 1 99 ? 15.195 5.441 -1.905 1 98.88 99 THR A O 1
ATOM 723 N N . VAL A 1 100 ? 14.266 7.012 -0.611 1 98.88 100 VAL A N 1
ATOM 724 C CA . VAL A 1 100 ? 13.938 7.891 -1.725 1 98.88 100 VAL A CA 1
ATOM 725 C C . VAL A 1 100 ? 14.57 9.266 -1.507 1 98.88 100 VAL A C 1
ATOM 727 O O . VAL A 1 100 ? 14.578 9.781 -0.386 1 98.88 100 VAL A O 1
ATOM 730 N N . ARG A 1 101 ? 15.062 9.82 -2.547 1 98.62 101 ARG A N 1
ATOM 731 C CA . ARG A 1 101 ? 15.734 11.117 -2.496 1 98.62 101 ARG A CA 1
ATOM 732 C C . ARG A 1 101 ? 15.164 12.07 -3.535 1 98.62 101 ARG A C 1
ATOM 734 O O . ARG A 1 101 ? 14.727 11.648 -4.605 1 98.62 101 ARG A O 1
ATOM 741 N N . THR A 1 102 ? 15.156 13.336 -3.133 1 98.19 102 THR A N 1
ATOM 742 C CA . THR A 1 102 ? 14.695 14.375 -4.039 1 98.19 102 THR A CA 1
ATOM 743 C C . THR A 1 102 ? 15.383 15.703 -3.734 1 98.19 102 THR A C 1
ATOM 745 O O . THR A 1 102 ? 16.047 15.844 -2.705 1 98.19 102 THR A O 1
ATOM 748 N N . ALA A 1 103 ? 15.398 16.594 -4.645 1 97.62 103 ALA A N 1
ATOM 749 C CA . ALA A 1 103 ? 15.633 18.016 -4.453 1 97.62 103 ALA A CA 1
ATOM 750 C C . ALA A 1 103 ? 14.43 18.844 -4.914 1 97.62 103 ALA A C 1
ATOM 752 O O . ALA A 1 103 ? 14.289 19.141 -6.105 1 97.62 103 ALA A O 1
ATOM 753 N N . ASP A 1 104 ? 13.57 19.094 -3.988 1 96.69 104 ASP A N 1
ATOM 754 C CA . ASP A 1 104 ? 12.312 19.75 -4.32 1 96.69 104 ASP A CA 1
ATOM 755 C C . ASP A 1 104 ? 11.703 20.422 -3.094 1 96.69 104 ASP A C 1
ATOM 757 O O . ASP A 1 104 ? 12.391 20.656 -2.104 1 96.69 104 ASP A O 1
ATOM 761 N N . ARG A 1 105 ? 10.477 20.875 -3.076 1 95.44 105 ARG A N 1
ATOM 762 C CA . ARG A 1 105 ? 9.859 21.797 -2.135 1 95.44 105 ARG A CA 1
ATOM 763 C C . ARG A 1 105 ? 9.188 21.062 -0.987 1 95.44 105 ARG A C 1
ATOM 765 O O . ARG A 1 105 ? 8.852 21.656 0.035 1 95.44 105 ARG A O 1
ATOM 772 N N . THR A 1 106 ? 9.031 19.734 -1.136 1 94.38 106 THR A N 1
ATOM 773 C CA . THR A 1 106 ? 8.414 18.953 -0.071 1 94.38 106 THR A CA 1
ATOM 774 C C . THR A 1 106 ? 9.062 17.562 0.018 1 94.38 106 THR A C 1
ATOM 776 O O . THR A 1 106 ? 9.812 17.172 -0.873 1 94.38 106 THR A O 1
ATOM 779 N N . GLY A 1 107 ? 8.789 16.875 1.127 1 94.94 107 GLY A N 1
ATOM 780 C CA . GLY A 1 107 ? 9.453 15.617 1.415 1 94.94 107 GLY A CA 1
ATOM 781 C C . GLY A 1 107 ? 8.922 14.461 0.592 1 94.94 107 GLY A C 1
ATOM 782 O O . GLY A 1 107 ? 7.926 14.602 -0.115 1 94.94 107 GLY A O 1
ATOM 783 N N . VAL A 1 108 ? 9.664 13.336 0.697 1 97.94 108 VAL A N 1
ATOM 784 C CA . VAL A 1 108 ? 9.352 12.148 -0.093 1 97.94 108 VAL A CA 1
ATOM 785 C C . VAL A 1 108 ? 9.023 10.984 0.835 1 97.94 108 VAL A C 1
ATOM 787 O O . VAL A 1 108 ? 9.32 9.828 0.521 1 97.94 108 VAL A O 1
ATOM 790 N N . GLU A 1 109 ? 8.477 11.305 2.039 1 98.06 109 GLU A N 1
ATOM 791 C CA . GLU A 1 109 ? 8.102 10.266 2.994 1 98.06 109 GLU A CA 1
ATOM 792 C C . GLU A 1 109 ? 7.066 9.32 2.398 1 98.06 109 GLU A C 1
ATOM 794 O O . GLU A 1 109 ? 7.184 8.094 2.531 1 98.06 109 GLU A O 1
ATOM 799 N N . MET A 1 110 ? 6.113 9.883 1.687 1 98.56 110 MET A N 1
ATOM 800 C CA . MET A 1 110 ? 5.039 9.055 1.142 1 98.56 110 MET A CA 1
ATOM 801 C C . MET A 1 110 ? 5.523 8.266 -0.073 1 98.56 110 MET A C 1
ATOM 803 O O . MET A 1 110 ? 5.047 7.16 -0.329 1 98.56 110 MET A O 1
ATOM 807 N N . GLU A 1 111 ? 6.469 8.82 -0.815 1 98.81 111 GLU A N 1
ATOM 808 C CA . GLU A 1 111 ? 7.105 8.062 -1.891 1 98.81 111 GLU A CA 1
ATOM 809 C C . GLU A 1 111 ? 7.809 6.824 -1.352 1 98.81 111 GLU A C 1
ATOM 811 O O . GLU A 1 111 ? 7.672 5.734 -1.911 1 98.81 111 GLU A O 1
ATOM 816 N N . ALA A 1 112 ? 8.539 7.012 -0.235 1 98.88 112 ALA A N 1
ATOM 817 C CA . ALA A 1 112 ? 9.234 5.883 0.376 1 98.88 112 ALA A CA 1
ATOM 818 C C . ALA A 1 112 ? 8.242 4.832 0.874 1 98.88 112 ALA A C 1
ATOM 820 O O . ALA A 1 112 ? 8.414 3.639 0.613 1 98.88 112 ALA A O 1
ATOM 821 N N . LEU A 1 113 ? 7.227 5.262 1.565 1 98.94 113 LEU A N 1
ATOM 822 C CA . LEU A 1 113 ? 6.242 4.34 2.127 1 98.94 113 LEU A CA 1
ATOM 823 C C . LEU A 1 113 ? 5.457 3.643 1.021 1 98.94 113 LEU A C 1
ATOM 825 O O . LEU A 1 113 ? 5.148 2.453 1.128 1 98.94 113 LEU A O 1
ATOM 829 N N . THR A 1 114 ? 5.129 4.363 -0.031 1 98.94 114 THR A N 1
ATOM 830 C CA . THR A 1 114 ? 4.438 3.768 -1.172 1 98.94 114 THR A CA 1
ATOM 831 C C . THR A 1 114 ? 5.316 2.721 -1.85 1 98.94 114 THR A C 1
ATOM 833 O O . THR A 1 114 ? 4.832 1.657 -2.244 1 98.94 114 THR A O 1
ATOM 836 N N . ALA A 1 115 ? 6.59 3.018 -1.998 1 98.94 115 ALA A N 1
ATOM 837 C CA . ALA A 1 115 ? 7.512 2.031 -2.557 1 98.94 115 ALA A CA 1
ATOM 838 C C . ALA A 1 115 ? 7.477 0.733 -1.756 1 98.94 115 ALA A C 1
ATOM 840 O O . ALA A 1 115 ? 7.324 -0.351 -2.326 1 98.94 115 ALA A O 1
ATOM 841 N N . VAL A 1 116 ? 7.527 0.848 -0.458 1 98.94 116 VAL A N 1
ATOM 842 C CA . VAL A 1 116 ? 7.527 -0.313 0.426 1 98.94 116 VAL A CA 1
ATOM 843 C C . VAL A 1 116 ? 6.219 -1.085 0.262 1 98.94 116 VAL A C 1
ATOM 845 O O . VAL A 1 116 ? 6.227 -2.311 0.121 1 98.94 116 VAL A O 1
ATOM 848 N N . THR A 1 117 ? 5.117 -0.411 0.247 1 98.88 117 THR A N 1
ATOM 849 C CA . THR A 1 117 ? 3.807 -1.05 0.234 1 98.88 117 THR A CA 1
ATOM 850 C C . THR A 1 117 ? 3.551 -1.729 -1.107 1 98.88 117 THR A C 1
ATOM 852 O O . THR A 1 117 ? 3.049 -2.855 -1.153 1 98.88 117 THR A O 1
ATOM 855 N N . VAL A 1 118 ? 3.914 -1.087 -2.18 1 98.94 118 VAL A N 1
ATOM 856 C CA . VAL A 1 118 ? 3.695 -1.693 -3.49 1 98.94 118 VAL A CA 1
ATOM 857 C C . VAL A 1 118 ? 4.676 -2.848 -3.695 1 98.94 118 VAL A C 1
ATOM 859 O O . VAL A 1 118 ? 4.332 -3.859 -4.309 1 98.94 118 VAL A O 1
ATOM 862 N N . GLY A 1 119 ? 5.938 -2.699 -3.209 1 98.81 119 GLY A N 1
ATOM 863 C CA . GLY A 1 119 ? 6.828 -3.848 -3.193 1 98.81 119 GLY A CA 1
ATOM 864 C C . GLY A 1 119 ? 6.246 -5.047 -2.469 1 98.81 119 GLY A C 1
ATOM 865 O O . GLY A 1 119 ? 6.352 -6.18 -2.943 1 98.81 119 GLY A O 1
ATOM 866 N N . ALA A 1 120 ? 5.656 -4.77 -1.326 1 98.88 120 ALA A N 1
ATOM 867 C CA . ALA A 1 120 ? 5 -5.82 -0.553 1 98.88 120 ALA A CA 1
ATOM 868 C C . ALA A 1 120 ? 3.842 -6.434 -1.332 1 98.88 120 ALA A C 1
ATOM 870 O O . ALA A 1 120 ? 3.672 -7.652 -1.349 1 98.88 120 ALA A O 1
ATOM 871 N N . LEU A 1 121 ? 3.012 -5.59 -2.004 1 98.81 121 LEU A N 1
ATOM 872 C CA . LEU A 1 121 ? 1.924 -6.078 -2.846 1 98.81 121 LEU A CA 1
ATOM 873 C C . LEU A 1 121 ? 2.449 -7.02 -3.922 1 98.81 121 LEU A C 1
ATOM 875 O O . LEU A 1 121 ? 1.844 -8.062 -4.195 1 98.81 121 LEU A O 1
ATOM 879 N N . ALA A 1 122 ? 3.564 -6.637 -4.496 1 98.19 122 ALA A N 1
ATOM 880 C CA . ALA A 1 122 ? 4.148 -7.453 -5.555 1 98.19 122 ALA A CA 1
ATOM 881 C C . ALA A 1 122 ? 4.559 -8.828 -5.027 1 98.19 122 ALA A C 1
ATOM 883 O O . ALA A 1 122 ? 4.34 -9.844 -5.691 1 98.19 122 ALA A O 1
ATOM 884 N N . ILE A 1 123 ? 5.141 -8.82 -3.857 1 96.75 123 ILE A N 1
ATOM 885 C CA . ILE A 1 123 ? 5.539 -10.086 -3.252 1 96.75 123 ILE A CA 1
ATOM 886 C C . ILE A 1 123 ? 4.305 -10.945 -2.996 1 96.75 123 ILE A C 1
ATOM 888 O O . ILE A 1 123 ? 4.285 -12.133 -3.342 1 96.75 123 ILE A O 1
ATOM 892 N N . ILE A 1 124 ? 3.258 -10.391 -2.451 1 97.25 124 ILE A N 1
ATOM 893 C CA . ILE A 1 124 ? 2.045 -11.141 -2.143 1 97.25 124 ILE A CA 1
ATOM 894 C C . ILE A 1 124 ? 1.429 -11.68 -3.432 1 97.25 124 ILE A C 1
ATOM 896 O O . ILE A 1 124 ? 0.999 -12.828 -3.488 1 97.25 124 ILE A O 1
ATOM 900 N N . ASP A 1 125 ? 1.415 -10.891 -4.457 1 96.44 125 ASP A N 1
ATOM 901 C CA . ASP A 1 125 ? 0.889 -11.336 -5.742 1 96.44 125 ASP A CA 1
ATOM 902 C C . ASP A 1 125 ? 1.645 -12.562 -6.254 1 96.44 125 ASP A C 1
ATOM 904 O O . ASP A 1 125 ? 1.046 -13.469 -6.836 1 96.44 125 ASP A O 1
ATOM 908 N N . MET A 1 126 ? 2.93 -12.539 -6.031 1 93 126 MET A N 1
ATOM 909 C CA . MET A 1 126 ? 3.799 -13.602 -6.516 1 93 126 MET A CA 1
ATOM 910 C C . MET A 1 126 ? 3.584 -14.883 -5.715 1 93 126 MET A C 1
ATOM 912 O O . MET A 1 126 ? 3.75 -15.984 -6.246 1 93 126 MET A O 1
ATOM 916 N N . VAL A 1 127 ? 3.197 -14.758 -4.461 1 92.25 127 VAL A N 1
ATOM 917 C CA . VAL A 1 127 ? 3.246 -15.953 -3.631 1 92.25 127 VAL A CA 1
ATOM 918 C C . VAL A 1 127 ? 1.826 -16.422 -3.311 1 92.25 127 VAL A C 1
ATOM 920 O O . VAL A 1 127 ? 1.627 -17.531 -2.814 1 92.25 127 VAL A O 1
ATOM 923 N N . LYS A 1 128 ? 0.783 -15.641 -3.578 1 90.69 128 LYS A N 1
ATOM 924 C CA . LYS A 1 128 ? -0.577 -15.906 -3.119 1 90.69 128 LYS A CA 1
ATOM 925 C C . LYS A 1 128 ? -1.13 -17.188 -3.746 1 90.69 128 LYS A C 1
ATOM 927 O O . LYS A 1 128 ? -2.068 -17.781 -3.219 1 90.69 128 LYS A O 1
ATOM 932 N N . GLY A 1 129 ? -0.626 -17.594 -4.863 1 86.31 129 GLY A N 1
ATOM 933 C CA . GLY A 1 129 ? -1.037 -18.844 -5.473 1 86.31 129 GLY A CA 1
ATOM 934 C C . GLY A 1 129 ? -0.657 -20.062 -4.652 1 86.31 129 GLY A C 1
ATOM 935 O O . GLY A 1 129 ? -1.3 -21.109 -4.754 1 86.31 129 GLY A O 1
ATOM 936 N N . VAL A 1 130 ? 0.344 -19.922 -3.877 1 85.12 130 VAL A N 1
ATOM 937 C CA . VAL A 1 130 ? 0.85 -21.016 -3.055 1 85.12 130 VAL A CA 1
ATOM 938 C C . VAL A 1 130 ? 0.388 -20.844 -1.611 1 85.12 130 VAL A C 1
ATOM 940 O O . VAL A 1 130 ? 0.083 -21.812 -0.923 1 85.12 130 VAL A O 1
ATOM 943 N N . ASP A 1 131 ? 0.373 -19.641 -1.208 1 87.88 131 ASP A N 1
ATOM 944 C CA . ASP A 1 131 ? 0.037 -19.297 0.169 1 87.88 131 ASP A CA 1
ATOM 945 C C . ASP A 1 131 ? -0.83 -18.031 0.219 1 87.88 131 ASP A C 1
ATOM 947 O O . ASP A 1 131 ? -0.316 -16.922 0.146 1 87.88 131 ASP A O 1
ATOM 951 N N . ARG A 1 132 ? -2.061 -18.188 0.524 1 89.88 132 ARG A N 1
ATOM 952 C CA . ARG A 1 132 ? -2.994 -17.078 0.547 1 89.88 132 ARG A CA 1
ATOM 953 C C . ARG A 1 132 ? -2.953 -16.359 1.893 1 89.88 132 ARG A C 1
ATOM 955 O O . ARG A 1 132 ? -3.533 -15.281 2.045 1 89.88 132 ARG A O 1
ATOM 962 N N . SER A 1 133 ? -2.184 -16.906 2.803 1 92 133 SER A N 1
ATOM 963 C CA . SER A 1 133 ? -2.189 -16.344 4.152 1 92 133 SER A CA 1
ATOM 964 C C . SER A 1 133 ? -1.146 -15.25 4.305 1 92 133 SER A C 1
ATOM 966 O O . SER A 1 133 ? -1.056 -14.609 5.355 1 92 133 SER A O 1
ATOM 968 N N . ALA A 1 134 ? -0.385 -15.008 3.299 1 96.06 134 ALA A N 1
ATOM 969 C CA . ALA A 1 134 ? 0.605 -13.938 3.359 1 96.06 134 ALA A CA 1
ATOM 970 C C . ALA A 1 134 ? -0.045 -12.609 3.736 1 96.06 134 ALA A C 1
ATOM 972 O O . ALA A 1 134 ? -1.181 -12.336 3.346 1 96.06 134 ALA A O 1
ATOM 973 N N . LEU A 1 135 ? 0.654 -11.773 4.5 1 97.94 135 LEU A N 1
ATOM 974 C CA . LEU A 1 135 ? 0.13 -10.461 4.867 1 97.94 135 LEU A CA 1
ATOM 975 C C . LEU A 1 135 ? 1.256 -9.438 4.98 1 97.94 135 LEU A C 1
ATOM 977 O O . LEU A 1 135 ? 2.41 -9.805 5.219 1 97.94 135 LEU A O 1
ATOM 981 N N . MET A 1 136 ? 0.956 -8.219 4.773 1 98.5 136 MET A N 1
ATOM 982 C CA . MET A 1 136 ? 1.842 -7.07 4.91 1 98.5 136 MET A CA 1
ATOM 983 C C . MET A 1 136 ? 1.677 -6.414 6.277 1 98.5 136 MET A C 1
ATOM 985 O O . MET A 1 136 ? 0.553 -6.203 6.738 1 98.5 136 MET A O 1
ATOM 989 N N . THR A 1 137 ? 2.775 -6.164 6.953 1 98.75 137 THR A N 1
ATOM 990 C CA . THR A 1 137 ? 2.68 -5.578 8.281 1 98.75 137 THR A CA 1
ATOM 991 C C . THR A 1 137 ? 3.85 -4.633 8.547 1 98.75 137 THR A C 1
ATOM 993 O O . THR A 1 137 ? 4.848 -4.66 7.82 1 98.75 137 THR A O 1
ATOM 996 N N . ASP A 1 138 ? 3.65 -3.791 9.461 1 98.44 138 ASP A N 1
ATOM 997 C CA . ASP A 1 138 ? 4.684 -2.918 10.016 1 98.44 138 ASP A CA 1
ATOM 998 C C . ASP A 1 138 ? 5.281 -2.02 8.938 1 98.44 138 ASP A C 1
ATOM 1000 O O . ASP A 1 138 ? 6.5 -1.879 8.836 1 98.44 138 ASP A O 1
ATOM 1004 N N . CYS A 1 139 ? 4.473 -1.491 8.117 1 98.88 139 CYS A N 1
ATOM 1005 C CA . CYS A 1 139 ? 4.902 -0.505 7.133 1 98.88 139 CYS A CA 1
ATOM 1006 C C . CYS A 1 139 ? 4.914 0.896 7.73 1 98.88 139 CYS A C 1
ATOM 1008 O O . CYS A 1 139 ? 3.865 1.416 8.125 1 98.88 139 CYS A O 1
ATOM 1010 N N . LYS A 1 140 ? 6.023 1.504 7.766 1 98.81 140 LYS A N 1
ATOM 1011 C CA . LYS A 1 140 ? 6.16 2.758 8.5 1 98.81 140 LYS A CA 1
ATOM 1012 C C . LYS A 1 140 ? 7.355 3.562 8 1 98.81 140 LYS A C 1
ATOM 1014 O O . LYS A 1 140 ? 8.352 2.99 7.543 1 98.81 140 LYS A O 1
ATOM 1019 N N . ILE A 1 141 ? 7.262 4.848 8.117 1 98.5 141 ILE A N 1
ATOM 1020 C CA . ILE A 1 141 ? 8.391 5.746 7.895 1 98.5 141 ILE A CA 1
ATOM 1021 C C . ILE A 1 141 ? 9.352 5.668 9.078 1 98.5 141 ILE A C 1
ATOM 1023 O O . ILE A 1 141 ? 8.922 5.652 10.234 1 98.5 141 ILE A O 1
ATOM 1027 N N . ILE A 1 142 ? 10.703 5.613 8.758 1 98.38 142 ILE A N 1
ATOM 1028 C CA . ILE A 1 142 ? 11.625 5.43 9.875 1 98.38 142 ILE A CA 1
ATOM 1029 C C . ILE A 1 142 ? 12.656 6.562 9.891 1 98.38 142 ILE A C 1
ATOM 1031 O O . ILE A 1 142 ? 13.359 6.754 10.883 1 98.38 142 ILE A O 1
ATOM 1035 N N . TYR A 1 143 ? 12.766 7.277 8.797 1 98 143 TYR A N 1
ATOM 1036 C CA . TYR A 1 143 ? 13.781 8.328 8.703 1 98 143 TYR A CA 1
ATOM 1037 C C . TYR A 1 143 ? 13.383 9.375 7.672 1 98 143 TYR A C 1
ATOM 1039 O O . TYR A 1 143 ? 12.789 9.047 6.641 1 98 143 TYR A O 1
ATOM 1047 N N . LYS A 1 144 ? 13.609 10.578 7.961 1 96.56 144 LYS A N 1
ATOM 1048 C CA . LYS A 1 144 ? 13.523 11.648 6.973 1 96.56 144 LYS A CA 1
ATOM 1049 C C . LYS A 1 144 ? 14.523 12.758 7.281 1 96.56 144 LYS A C 1
ATOM 1051 O O . LYS A 1 144 ? 14.859 12.992 8.445 1 96.56 144 LYS A O 1
ATOM 1056 N N . ALA A 1 145 ? 14.969 13.391 6.305 1 96.75 145 ALA A N 1
ATOM 1057 C CA . ALA A 1 145 ? 15.883 14.516 6.461 1 96.75 145 ALA A CA 1
ATOM 1058 C C . ALA A 1 145 ? 15.734 15.508 5.312 1 96.75 145 ALA A C 1
ATOM 1060 O O . ALA A 1 145 ? 15.336 15.133 4.207 1 96.75 145 ALA A O 1
ATOM 1061 N N . GLY A 1 146 ? 16.062 16.797 5.676 1 92 146 GLY A N 1
ATOM 1062 C CA . GLY A 1 146 ? 15.992 17.875 4.699 1 92 146 GLY A CA 1
ATOM 1063 C C . GLY A 1 146 ? 14.852 18.844 4.957 1 92 146 GLY A C 1
ATOM 1064 O O . GLY A 1 146 ? 14.055 18.641 5.867 1 92 146 GLY A O 1
ATOM 1065 N N . GLY A 1 147 ? 14.828 19.891 4.23 1 86.25 147 GLY A N 1
ATOM 1066 C CA . GLY A 1 147 ? 13.789 20.891 4.359 1 86.25 147 GLY A CA 1
ATOM 1067 C C . GLY A 1 147 ? 13.859 21.656 5.668 1 86.25 147 GLY A C 1
ATOM 1068 O O . GLY A 1 147 ? 14.883 21.641 6.352 1 86.25 147 GLY A O 1
ATOM 1069 N N . CYS A 1 148 ? 12.758 22.312 5.996 1 81.25 148 CYS A N 1
ATOM 1070 C CA . CYS A 1 148 ? 12.703 23.172 7.172 1 81.25 148 CYS A CA 1
ATOM 1071 C C . CYS A 1 148 ? 12.586 22.344 8.445 1 81.25 148 CYS A C 1
ATOM 1073 O O . CYS A 1 148 ? 12.977 22.797 9.523 1 81.25 148 CYS A O 1
ATOM 1075 N N . SER A 1 149 ? 12.117 21.094 8.234 1 83.69 149 SER A N 1
ATOM 1076 C CA . SER A 1 149 ? 11.828 20.281 9.414 1 83.69 149 SER A CA 1
ATOM 1077 C C . SER A 1 149 ? 13.062 19.5 9.867 1 83.69 149 SER A C 1
ATOM 1079 O O . SER A 1 149 ? 13.055 18.891 10.93 1 83.69 149 SER A O 1
ATOM 1081 N N . GLY A 1 150 ? 14.164 19.531 9.094 1 89 150 GLY A N 1
ATOM 1082 C CA . GLY A 1 150 ? 15.406 18.906 9.516 1 89 150 GLY A CA 1
ATOM 1083 C C . GLY A 1 150 ? 15.344 17.391 9.492 1 89 150 GLY A C 1
ATOM 1084 O O . GLY A 1 150 ? 14.719 16.797 8.602 1 89 150 GLY A O 1
ATOM 1085 N N . GLU A 1 151 ? 16.109 16.828 10.484 1 93.88 151 GLU A N 1
ATOM 1086 C CA . GLU A 1 151 ? 16.281 15.375 10.523 1 93.88 151 GLU A CA 1
ATOM 1087 C C . GLU A 1 151 ? 15.352 14.742 11.562 1 93.88 151 GLU A C 1
ATOM 1089 O O . GLU A 1 151 ? 15.148 15.305 12.641 1 93.88 151 GLU A O 1
ATOM 1094 N N . TRP A 1 152 ? 14.766 13.609 11.195 1 94.75 152 TRP A N 1
ATOM 1095 C CA . TRP A 1 152 ? 13.883 12.859 12.078 1 94.75 152 TRP A CA 1
ATOM 1096 C C . TRP A 1 152 ? 14.172 11.367 12 1 94.75 152 TRP A C 1
ATOM 1098 O O . TRP A 1 152 ? 14.383 10.828 10.906 1 94.75 152 TRP A O 1
ATOM 1108 N N . HIS A 1 153 ? 14.219 10.695 13.195 1 96.19 153 HIS A N 1
ATOM 1109 C CA . HIS A 1 153 ? 14.344 9.25 13.305 1 96.19 153 HIS A CA 1
ATOM 1110 C C . HIS A 1 153 ? 13.203 8.656 14.125 1 96.19 153 HIS A C 1
ATOM 1112 O O . HIS A 1 153 ? 12.852 9.188 15.18 1 96.19 153 HIS A O 1
ATOM 1118 N N . ARG A 1 154 ? 12.664 7.594 13.516 1 95.75 154 ARG A N 1
ATOM 1119 C CA . ARG A 1 154 ? 11.64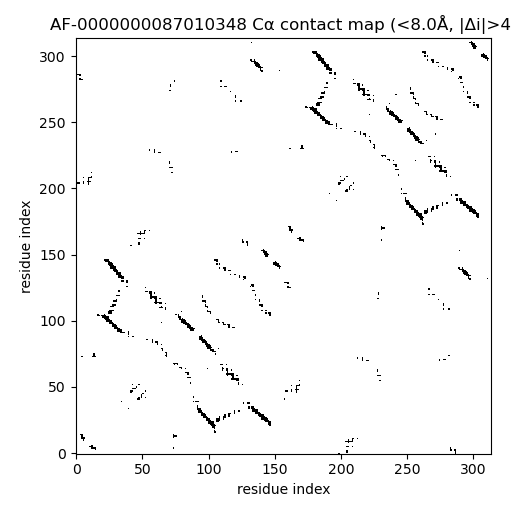8 6.895 14.305 1 95.75 154 ARG A CA 1
ATOM 1120 C C . ARG A 1 154 ? 12.266 6.273 15.555 1 95.75 154 ARG A C 1
ATOM 1122 O O . ARG A 1 154 ? 13.359 5.711 15.508 1 95.75 154 ARG A O 1
ATOM 1129 N N . ASP A 1 155 ? 11.516 6.414 16.594 1 87.56 155 ASP A N 1
ATOM 1130 C CA . ASP A 1 155 ? 11.992 5.805 17.828 1 87.56 155 ASP A CA 1
ATOM 1131 C C . ASP A 1 155 ? 12.031 4.281 17.703 1 87.56 155 ASP A C 1
ATOM 1133 O O . ASP A 1 155 ? 11.156 3.68 17.078 1 87.56 155 ASP A O 1
ATOM 1137 N N . GLN A 1 156 ? 13.18 3.686 18.125 1 73.5 156 GLN A N 1
ATOM 1138 C CA . GLN A 1 156 ? 13.32 2.234 18.078 1 73.5 156 GLN A CA 1
ATOM 1139 C C . GLN A 1 156 ? 12.406 1.562 19.094 1 73.5 156 GLN A C 1
ATOM 1141 O O . GLN A 1 156 ? 12.219 2.068 20.203 1 73.5 156 GLN A O 1
ATOM 1146 N N . ASP A 1 157 ? 11.523 0.764 18.656 1 55.72 157 ASP A N 1
ATOM 1147 C CA . ASP A 1 157 ? 10.742 0.009 19.625 1 55.72 157 ASP A CA 1
ATOM 1148 C C . ASP A 1 157 ? 11.617 -1.007 20.359 1 55.72 157 ASP A C 1
ATOM 1150 O O . ASP A 1 157 ? 12.578 -1.533 19.797 1 55.72 157 ASP A O 1
ATOM 1154 N N . MET B 1 1 ? 6.496 -27.281 -5.488 1 60.81 1 MET B N 1
ATOM 1155 C CA . MET B 1 1 ? 5.797 -26.016 -5.254 1 60.81 1 MET B CA 1
ATOM 1156 C C . MET B 1 1 ? 6.094 -25.016 -6.367 1 60.81 1 MET B C 1
ATOM 1158 O O . MET B 1 1 ? 7.238 -24.891 -6.809 1 60.81 1 MET B O 1
ATOM 1162 N N . GLU B 1 2 ? 4.957 -24.609 -7.047 1 76.75 2 GLU B N 1
ATOM 1163 C CA . GLU B 1 2 ? 5.176 -23.734 -8.195 1 76.75 2 GLU B CA 1
ATOM 1164 C C . GLU B 1 2 ? 4.48 -22.375 -8.008 1 76.75 2 GLU B C 1
ATOM 1166 O O . GLU B 1 2 ? 3.316 -22.328 -7.609 1 76.75 2 GLU B O 1
ATOM 1171 N N . PHE B 1 3 ? 5.371 -21.359 -8.141 1 83.06 3 PHE B N 1
ATOM 1172 C CA . PHE B 1 3 ? 4.797 -20.016 -8.188 1 83.06 3 PHE B CA 1
ATOM 1173 C C . PHE B 1 3 ? 4.133 -19.766 -9.531 1 83.06 3 PHE B C 1
ATOM 1175 O O . PHE B 1 3 ? 4.75 -19.953 -10.578 1 83.06 3 PHE B O 1
ATOM 1182 N N . THR B 1 4 ? 2.916 -19.281 -9.445 1 85 4 THR B N 1
ATOM 1183 C CA . THR B 1 4 ? 2.076 -19.156 -10.633 1 85 4 THR B CA 1
ATOM 1184 C C . THR B 1 4 ? 2.719 -18.219 -11.656 1 85 4 THR B C 1
ATOM 1186 O O . THR B 1 4 ? 2.59 -18.422 -12.867 1 85 4 THR B O 1
ATOM 1189 N N . HIS B 1 5 ? 3.498 -17.297 -11.234 1 90.12 5 HIS B N 1
ATOM 1190 C CA . HIS B 1 5 ? 4.043 -16.266 -12.109 1 90.12 5 HIS B CA 1
ATOM 1191 C C . HIS B 1 5 ? 5.492 -16.562 -12.477 1 90.12 5 HIS B C 1
ATOM 1193 O O . HIS B 1 5 ? 6.195 -15.695 -13.008 1 90.12 5 HIS B O 1
ATOM 1199 N N . LEU B 1 6 ? 5.93 -17.75 -12.172 1 86.25 6 LEU B N 1
ATOM 1200 C CA . LEU B 1 6 ? 7.262 -18.172 -12.586 1 86.25 6 LEU B CA 1
ATOM 1201 C C . LEU B 1 6 ? 7.184 -19.406 -13.492 1 86.25 6 LEU B C 1
ATOM 1203 O O . LEU B 1 6 ? 6.48 -20.359 -13.18 1 86.25 6 LEU B O 1
ATOM 1207 N N . ASN B 1 7 ? 7.906 -19.25 -14.586 1 86.12 7 ASN B N 1
ATOM 1208 C CA . ASN B 1 7 ? 7.957 -20.438 -15.445 1 86.12 7 ASN B CA 1
ATOM 1209 C C . ASN B 1 7 ? 9 -21.438 -14.969 1 86.12 7 ASN B C 1
ATOM 1211 O O . ASN B 1 7 ? 9.586 -21.266 -13.898 1 86.12 7 ASN B O 1
ATOM 1215 N N . SER B 1 8 ? 9.203 -22.484 -15.703 1 83.5 8 SER B N 1
ATOM 1216 C CA . SER B 1 8 ? 10.07 -23.578 -15.281 1 83.5 8 SER B CA 1
ATOM 1217 C C . SER B 1 8 ? 11.516 -23.109 -15.156 1 83.5 8 SER B C 1
ATOM 1219 O O . SER B 1 8 ? 12.305 -23.719 -14.422 1 83.5 8 SER B O 1
ATOM 1221 N N . ALA B 1 9 ? 11.875 -22 -15.844 1 81.88 9 ALA B N 1
ATOM 1222 C CA . ALA B 1 9 ? 13.234 -21.469 -15.797 1 81.88 9 ALA B CA 1
ATOM 1223 C C . ALA B 1 9 ? 13.391 -20.453 -14.664 1 81.88 9 ALA B C 1
ATOM 1225 O O . ALA B 1 9 ? 14.477 -19.906 -14.453 1 81.88 9 ALA B O 1
ATOM 1226 N N . GLY B 1 10 ? 12.25 -20.188 -13.961 1 81.56 10 GLY B N 1
ATOM 1227 C CA . GLY B 1 10 ? 12.289 -19.234 -12.859 1 81.56 10 GLY B CA 1
ATOM 1228 C C . GLY B 1 10 ? 12.109 -17.797 -13.312 1 81.56 10 GLY B C 1
ATOM 1229 O O . GLY B 1 10 ? 12.344 -16.859 -12.539 1 81.56 10 GLY B O 1
ATOM 1230 N N . GLN B 1 11 ? 11.742 -17.719 -14.57 1 86.38 11 GLN B N 1
ATOM 1231 C CA . GLN B 1 11 ? 11.523 -16.375 -15.109 1 86.38 11 GLN B CA 1
ATOM 1232 C C . GLN B 1 11 ? 10.094 -15.906 -14.859 1 86.38 11 GLN B C 1
ATOM 1234 O O . GLN B 1 11 ? 9.148 -16.688 -14.992 1 86.38 11 GLN B O 1
ATOM 1239 N N . ALA B 1 12 ? 10.023 -14.656 -14.445 1 90.88 12 ALA B N 1
ATOM 1240 C CA . ALA B 1 12 ? 8.719 -14.055 -14.211 1 90.88 12 ALA B CA 1
ATOM 1241 C C . ALA B 1 12 ? 7.949 -13.891 -15.523 1 90.88 12 ALA B C 1
ATOM 1243 O O . ALA B 1 12 ? 8.531 -13.531 -16.547 1 90.88 12 ALA B O 1
ATOM 1244 N N . TYR B 1 13 ? 6.652 -14.148 -15.469 1 91.88 13 TYR B N 1
ATOM 1245 C CA . TYR B 1 13 ? 5.777 -13.945 -16.625 1 91.88 13 TYR B CA 1
ATOM 1246 C C . TYR B 1 13 ? 4.344 -13.688 -16.172 1 91.88 13 TYR B C 1
ATOM 1248 O O . TYR B 1 13 ? 3.979 -13.977 -15.031 1 91.88 13 TYR B O 1
ATOM 1256 N N . MET B 1 14 ? 3.596 -13.062 -17.047 1 94.62 14 MET B N 1
ATOM 1257 C CA . MET B 1 14 ? 2.168 -12.891 -16.812 1 94.62 14 MET B CA 1
ATOM 1258 C C . MET B 1 14 ? 1.387 -14.125 -17.234 1 94.62 14 MET B C 1
ATOM 1260 O O . MET B 1 14 ? 1.502 -14.578 -18.375 1 94.62 14 MET B O 1
ATOM 1264 N N . VAL B 1 15 ? 0.624 -14.641 -16.344 1 93.06 15 VAL B N 1
ATOM 1265 C CA . VAL B 1 15 ? -0.146 -15.852 -16.609 1 93.06 15 VAL B CA 1
ATOM 1266 C C . VAL B 1 15 ? -1.186 -15.57 -17.703 1 93.06 15 VAL B C 1
ATOM 1268 O O . VAL B 1 15 ? -1.896 -14.562 -17.641 1 93.06 15 VAL B O 1
ATOM 1271 N N . ASP B 1 16 ? -1.236 -16.469 -18.75 1 95.12 16 ASP B N 1
ATOM 1272 C CA . ASP B 1 16 ? -2.225 -16.328 -19.828 1 95.12 16 ASP B CA 1
ATOM 1273 C C . ASP B 1 16 ? -3.586 -16.859 -19.375 1 95.12 16 ASP B C 1
ATOM 1275 O O . ASP B 1 16 ? -3.74 -18.062 -19.125 1 95.12 16 ASP B O 1
ATOM 1279 N N . VAL B 1 17 ? -4.59 -15.938 -19.312 1 95.19 17 VAL B N 1
ATOM 1280 C CA . VAL B 1 17 ? -5.91 -16.375 -18.859 1 95.19 17 VAL B CA 1
ATOM 1281 C C . VAL B 1 17 ? -6.906 -16.281 -20.016 1 95.19 17 VAL B C 1
ATOM 1283 O O . VAL B 1 17 ? -8.117 -16.312 -19.797 1 95.19 17 VAL B O 1
ATOM 1286 N N . THR B 1 18 ? -6.477 -16.219 -21.281 1 95.19 18 THR B N 1
ATOM 1287 C CA . THR B 1 18 ? -7.305 -16 -22.453 1 95.19 18 THR B CA 1
ATOM 1288 C C . THR B 1 18 ? -8.359 -17.094 -22.594 1 95.19 18 THR B C 1
ATOM 1290 O O . THR B 1 18 ? -9.492 -16.828 -22.984 1 95.19 18 THR B O 1
ATOM 1293 N N . ALA B 1 19 ? -8.016 -18.281 -22.203 1 95.25 19 ALA B N 1
ATOM 1294 C CA . ALA B 1 19 ? -8.883 -19.438 -22.438 1 95.25 19 ALA B CA 1
ATOM 1295 C C . ALA B 1 19 ? -9.93 -19.562 -21.344 1 95.25 19 ALA B C 1
ATOM 1297 O O . ALA B 1 19 ? -10.891 -20.328 -21.469 1 95.25 19 ALA B O 1
ATOM 1298 N N . LYS B 1 20 ? -9.75 -18.859 -20.281 1 93.88 20 LYS B N 1
ATOM 1299 C CA . LYS B 1 20 ? -10.688 -18.969 -19.156 1 93.88 20 LYS B CA 1
ATOM 1300 C C . LYS B 1 20 ? -12.008 -18.266 -19.484 1 93.88 20 LYS B C 1
ATOM 1302 O O . LYS B 1 20 ? -12.023 -17.266 -20.188 1 93.88 20 LYS B O 1
ATOM 1307 N N . GLN B 1 21 ? -13.062 -18.719 -18.906 1 94.94 21 GLN B N 1
ATOM 1308 C CA . GLN B 1 21 ? -14.367 -18.078 -19.031 1 94.94 21 GLN B CA 1
ATOM 1309 C C . GLN B 1 21 ? -14.617 -17.109 -17.875 1 94.94 21 GLN B C 1
ATOM 1311 O O . GLN B 1 21 ? -14.297 -17.406 -16.719 1 94.94 21 GLN B O 1
ATOM 1316 N N . PRO B 1 22 ? -15.18 -15.953 -18.219 1 96.31 22 PRO B N 1
ATOM 1317 C CA . PRO B 1 22 ? -15.492 -15.008 -17.156 1 96.31 22 PRO B CA 1
ATOM 1318 C C . PRO B 1 22 ? -16.5 -15.57 -16.141 1 96.31 22 PRO B C 1
ATOM 1320 O O . PRO B 1 22 ? -17.422 -16.281 -16.531 1 96.31 22 PRO B O 1
ATOM 1323 N N . THR B 1 23 ? -16.312 -15.312 -14.867 1 96.62 23 THR B N 1
ATOM 1324 C CA . THR B 1 23 ? -17.234 -15.648 -13.789 1 96.62 23 THR B CA 1
ATOM 1325 C C . THR B 1 23 ? -17.328 -14.5 -12.789 1 96.62 23 THR B C 1
ATOM 1327 O O . THR B 1 23 ? -16.453 -13.633 -12.742 1 96.62 23 THR B O 1
ATOM 1330 N N . VAL B 1 24 ? -18.469 -14.484 -12.07 1 97.44 24 VAL B N 1
ATOM 1331 C CA . VAL B 1 24 ? -18.609 -13.5 -11 1 97.44 24 VAL B CA 1
ATOM 1332 C C . VAL B 1 24 ? -17.656 -13.852 -9.852 1 97.44 24 VAL B C 1
ATOM 1334 O O . VAL B 1 24 ? -17.609 -14.992 -9.398 1 97.44 24 VAL B O 1
ATOM 1337 N N . ARG B 1 25 ? -16.922 -12.82 -9.445 1 97.75 25 ARG B N 1
ATOM 1338 C CA . ARG B 1 25 ? -15.938 -13.023 -8.383 1 97.75 25 ARG B CA 1
ATOM 1339 C C . ARG B 1 25 ? -15.977 -11.875 -7.375 1 97.75 25 ARG B C 1
ATOM 1341 O O . ARG B 1 25 ? -16.344 -10.75 -7.719 1 97.75 25 ARG B O 1
ATOM 1348 N N . VAL B 1 26 ? -15.602 -12.188 -6.145 1 98.5 26 VAL B N 1
ATOM 1349 C CA . VAL B 1 26 ? -15.508 -11.195 -5.082 1 98.5 26 VAL B CA 1
ATOM 1350 C C . VAL B 1 26 ? -14.266 -11.461 -4.23 1 98.5 26 VAL B C 1
ATOM 1352 O O . VAL B 1 26 ? -13.852 -12.617 -4.078 1 98.5 26 VAL B O 1
ATOM 1355 N N . ALA B 1 27 ? -13.68 -10.406 -3.725 1 98.56 27 ALA B N 1
ATOM 1356 C CA . ALA B 1 27 ? -12.594 -10.523 -2.752 1 98.56 27 ALA B CA 1
ATOM 1357 C C . ALA B 1 27 ? -12.695 -9.43 -1.689 1 98.56 27 ALA B C 1
ATOM 1359 O O . ALA B 1 27 ? -13.203 -8.344 -1.955 1 98.56 27 ALA B O 1
ATOM 1360 N N . GLN B 1 28 ? -12.219 -9.766 -0.515 1 98.81 28 GLN B N 1
ATOM 1361 C CA . GLN B 1 28 ? -12.18 -8.828 0.599 1 98.81 28 GLN B CA 1
ATOM 1362 C C . GLN B 1 28 ? -10.797 -8.797 1.246 1 98.81 28 GLN B C 1
ATOM 1364 O O . GLN B 1 28 ? -10.156 -9.836 1.403 1 98.81 28 GLN B O 1
ATOM 1369 N N . ALA B 1 29 ? -10.398 -7.668 1.644 1 98.88 29 ALA B N 1
ATOM 1370 C CA . ALA B 1 29 ? -9.148 -7.465 2.369 1 98.88 29 ALA B CA 1
ATOM 1371 C C . ALA B 1 29 ? -9.328 -6.469 3.51 1 98.88 29 ALA B C 1
ATOM 1373 O O . ALA B 1 29 ? -10.273 -5.672 3.502 1 98.88 29 ALA B O 1
ATOM 1374 N N . VAL B 1 30 ? -8.422 -6.539 4.492 1 98.88 30 VAL B N 1
ATOM 1375 C CA . VAL B 1 30 ? -8.477 -5.633 5.633 1 98.88 30 VAL B CA 1
ATOM 1376 C C . VAL B 1 30 ? -7.086 -5.082 5.93 1 98.88 30 VAL B C 1
ATOM 1378 O O . VAL B 1 30 ? -6.086 -5.605 5.438 1 98.88 30 VAL B O 1
ATOM 1381 N N . GLY B 1 31 ? -7.016 -4.031 6.668 1 98.75 31 GLY B N 1
ATOM 1382 C CA . GLY B 1 31 ? -5.801 -3.422 7.184 1 98.75 31 GLY B CA 1
ATOM 1383 C C . GLY B 1 31 ? -6.059 -2.416 8.289 1 98.75 31 GLY B C 1
ATOM 1384 O O . GLY B 1 31 ? -7.211 -2.074 8.57 1 98.75 31 GLY B O 1
ATOM 1385 N N . LYS B 1 32 ? -5 -2.035 8.922 1 98.81 32 LYS B N 1
ATOM 1386 C CA . LYS B 1 32 ? -5.07 -1.086 10.031 1 98.81 32 LYS B CA 1
ATOM 1387 C C . LYS B 1 32 ? -4.039 0.027 9.867 1 98.81 32 LYS B C 1
ATOM 1389 O O . LYS B 1 32 ? -2.912 -0.222 9.422 1 98.81 32 LYS B O 1
ATOM 1394 N N . VAL B 1 33 ? -4.449 1.19 10.203 1 98.56 33 VAL B N 1
ATOM 1395 C CA . VAL B 1 33 ? -3.502 2.277 10.414 1 98.56 33 VAL B CA 1
ATOM 1396 C C . VAL B 1 33 ? -3.453 2.639 11.898 1 98.56 33 VAL B C 1
ATOM 1398 O O . VAL B 1 33 ? -4.406 3.205 12.438 1 98.56 33 VAL B O 1
ATOM 1401 N N . ILE B 1 34 ? -2.354 2.354 12.539 1 98.5 34 ILE B N 1
ATOM 1402 C CA . ILE B 1 34 ? -2.154 2.686 13.945 1 98.5 34 ILE B CA 1
ATOM 1403 C C . ILE B 1 34 ? -1.772 4.156 14.086 1 98.5 34 ILE B C 1
ATOM 1405 O O . ILE B 1 34 ? -0.857 4.633 13.406 1 98.5 34 ILE B O 1
ATOM 1409 N N . CYS B 1 35 ? -2.459 4.824 14.977 1 95.19 35 CYS B N 1
ATOM 1410 C CA . CYS B 1 35 ? -2.211 6.242 15.203 1 95.19 35 CYS B CA 1
ATOM 1411 C C . CYS B 1 35 ? -2.088 6.543 16.703 1 95.19 35 CYS B C 1
ATOM 1413 O O . CYS B 1 35 ? -2.566 5.77 17.531 1 95.19 35 CYS B O 1
ATOM 1415 N N . SER B 1 36 ? -1.491 7.66 16.984 1 94.25 36 SER B N 1
ATOM 1416 C CA . SER B 1 36 ? -1.399 8.102 18.375 1 94.25 36 SER B CA 1
ATOM 1417 C C . SER B 1 36 ? -2.775 8.43 18.938 1 94.25 36 SER B C 1
ATOM 1419 O O . SER B 1 36 ? -3.715 8.703 18.188 1 94.25 36 SER B O 1
ATOM 1421 N N . PRO B 1 37 ? -2.859 8.453 20.312 1 93.88 37 PRO B N 1
ATOM 1422 C CA . PRO B 1 37 ? -4.133 8.836 20.922 1 93.88 37 PRO B CA 1
ATOM 1423 C C . PRO B 1 37 ? -4.59 10.227 20.516 1 93.88 37 PRO B C 1
ATOM 1425 O O . PRO B 1 37 ? -5.793 10.461 20.344 1 93.88 37 PRO B O 1
ATOM 1428 N N . GLN B 1 38 ? -3.691 11.078 20.328 1 89.88 38 GLN B N 1
ATOM 1429 C CA . GLN B 1 38 ? -4.016 12.445 19.922 1 89.88 38 GLN B CA 1
ATOM 1430 C C . GLN B 1 38 ? -4.656 12.477 18.547 1 89.88 38 GLN B C 1
ATOM 1432 O O . GLN B 1 38 ? -5.648 13.18 18.328 1 89.88 38 GLN B O 1
ATOM 1437 N N . VAL B 1 39 ? -4.082 11.711 17.641 1 92 39 VAL B N 1
ATOM 1438 C CA . VAL B 1 39 ? -4.613 11.664 16.281 1 92 39 VAL B CA 1
ATOM 1439 C C . VAL B 1 39 ? -5.984 10.992 16.281 1 92 39 VAL B C 1
ATOM 1441 O O . VAL B 1 39 ? -6.918 11.469 15.641 1 92 39 VAL B O 1
ATOM 1444 N N . MET B 1 40 ? -6.125 9.953 17.062 1 92.75 40 MET B N 1
ATOM 1445 C CA . MET B 1 40 ? -7.402 9.242 17.109 1 92.75 40 MET B CA 1
ATOM 1446 C C . MET B 1 40 ? -8.5 10.141 17.672 1 92.75 40 MET B C 1
ATOM 1448 O O . MET B 1 40 ? -9.625 10.141 17.156 1 92.75 40 MET B O 1
ATOM 1452 N N . GLN B 1 41 ? -8.148 10.883 18.672 1 90.06 41 GLN B N 1
ATOM 1453 C CA . GLN B 1 41 ? -9.109 11.805 19.25 1 90.06 41 GLN B CA 1
ATOM 1454 C C . GLN B 1 41 ? -9.516 12.891 18.25 1 90.06 41 GLN B C 1
ATOM 1456 O O . GLN B 1 41 ? -10.688 13.242 18.141 1 90.06 41 GLN B O 1
ATOM 1461 N N . ALA B 1 42 ? -8.555 13.336 17.562 1 87 42 ALA B N 1
ATOM 1462 C CA . ALA B 1 42 ? -8.82 14.367 16.578 1 87 42 ALA B CA 1
ATOM 1463 C C . ALA B 1 42 ? -9.742 13.844 15.469 1 87 42 ALA B C 1
ATOM 1465 O O . ALA B 1 42 ? -10.609 14.57 14.984 1 87 42 ALA B O 1
ATOM 1466 N N . LEU B 1 43 ? -9.516 12.641 15.078 1 88.44 43 LEU B N 1
ATOM 1467 C CA . LEU B 1 43 ? -10.344 12.039 14.039 1 88.44 43 LEU B CA 1
ATOM 1468 C C . LEU B 1 43 ? -11.781 11.859 14.531 1 88.44 43 LEU B C 1
ATOM 1470 O O . LEU B 1 43 ? -12.727 11.961 13.742 1 88.44 43 LEU B O 1
ATOM 1474 N N . ARG B 1 44 ? -11.922 11.594 15.797 1 86.56 44 ARG B N 1
ATOM 1475 C CA . ARG B 1 44 ? -13.242 11.344 16.359 1 86.56 44 ARG B CA 1
ATOM 1476 C C . ARG B 1 44 ? -14.008 12.648 16.578 1 86.56 44 ARG B C 1
ATOM 1478 O O . ARG B 1 44 ? -15.227 12.703 16.391 1 86.56 44 ARG B O 1
ATOM 1485 N N . ASP B 1 45 ? -13.344 13.594 17.25 1 75.56 45 ASP B N 1
ATOM 1486 C CA . ASP B 1 45 ? -13.984 14.844 17.641 1 75.56 45 ASP B CA 1
ATOM 1487 C C . ASP B 1 45 ? -14.453 15.633 16.422 1 75.56 45 ASP B C 1
ATOM 1489 O O . ASP B 1 45 ? -15.258 16.562 16.547 1 75.56 45 ASP B O 1
ATOM 1493 N N . GLY B 1 46 ? -14.344 15.086 15.352 1 61.41 46 GLY B N 1
ATOM 1494 C CA . GLY B 1 46 ? -14.789 15.812 14.164 1 61.41 46 GLY B CA 1
ATOM 1495 C C . GLY B 1 46 ? -14.031 17.094 13.93 1 61.41 46 GLY B C 1
ATOM 1496 O O . GLY B 1 46 ? -14.492 17.969 13.195 1 61.41 46 GLY B O 1
ATOM 1497 N N . THR B 1 47 ? -13.312 17.562 14.898 1 52.59 47 THR B N 1
ATOM 1498 C CA . THR B 1 47 ? -12.609 18.812 14.617 1 52.59 47 THR B CA 1
ATOM 1499 C C . THR B 1 47 ? -11.875 18.719 13.281 1 52.59 47 THR B C 1
ATOM 1501 O O . THR B 1 47 ? -11.5 19.75 12.703 1 52.59 47 THR B O 1
ATOM 1504 N N . VAL B 1 48 ? -11.398 17.688 12.922 1 50.88 48 VAL B N 1
ATOM 1505 C CA . VAL B 1 48 ? -11.055 17.547 11.516 1 50.88 48 VAL B CA 1
ATOM 1506 C C . VAL B 1 48 ? -12.312 17.234 10.711 1 50.88 48 VAL B C 1
ATOM 1508 O O . VAL B 1 48 ? -13.078 16.328 11.062 1 50.88 48 VAL B O 1
ATOM 1511 N N . PRO B 1 49 ? -12.938 18.297 10.305 1 48.25 49 PRO B N 1
ATOM 1512 C CA . PRO B 1 49 ? -14.109 17.781 9.594 1 48.25 49 PRO B CA 1
ATOM 1513 C C . PRO B 1 49 ? -13.891 16.375 9.055 1 48.25 49 PRO B C 1
ATOM 1515 O O . PRO B 1 49 ? -13 16.156 8.227 1 48.25 49 PRO B O 1
ATOM 1518 N N . LYS B 1 50 ? -13.828 15.273 10.125 1 50.94 50 LYS B N 1
ATOM 1519 C CA . LYS B 1 50 ? -13.773 13.82 10.055 1 50.94 50 LYS B CA 1
ATOM 1520 C C . LYS B 1 50 ? -14.086 13.32 8.648 1 50.94 50 LYS B C 1
ATOM 1522 O O . LYS B 1 50 ? -13.453 12.383 8.156 1 50.94 50 LYS B O 1
ATOM 1527 N N . GLY B 1 51 ? -14.82 14.141 8.109 1 60.44 51 GLY B N 1
ATOM 1528 C CA . GLY B 1 51 ? -15.422 13.664 6.871 1 60.44 51 GLY B CA 1
ATOM 1529 C C . GLY B 1 51 ? -14.445 13.609 5.711 1 60.44 51 GLY B C 1
ATOM 1530 O O . GLY B 1 51 ? -14.445 12.656 4.938 1 60.44 51 GLY B O 1
ATOM 1531 N N . ASP B 1 52 ? -13.328 14.523 6.008 1 84.31 52 ASP B N 1
ATOM 1532 C CA . ASP B 1 52 ? -12.594 14.578 4.75 1 84.31 52 ASP B CA 1
ATOM 1533 C C . ASP B 1 52 ? -11.438 13.578 4.75 1 84.31 52 ASP B C 1
ATOM 1535 O O . ASP B 1 52 ? -11.102 13 3.711 1 84.31 52 ASP B O 1
ATOM 1539 N N . VAL B 1 53 ? -10.93 13.242 6.07 1 90.31 53 VAL B N 1
ATOM 1540 C CA . VAL B 1 53 ? -9.828 12.281 6.09 1 90.31 53 VAL B CA 1
ATOM 1541 C C . VAL B 1 53 ? -10.32 10.914 5.613 1 90.31 53 VAL B C 1
ATOM 1543 O O . VAL B 1 53 ? -9.719 10.305 4.73 1 90.31 53 VAL B O 1
ATOM 1546 N N . LEU B 1 54 ? -11.445 10.539 6.164 1 93 54 LEU B N 1
ATOM 1547 C CA . LEU B 1 54 ? -12 9.234 5.812 1 93 54 LEU B CA 1
ATOM 1548 C C . LEU B 1 54 ? -12.516 9.234 4.375 1 93 54 LEU B C 1
ATOM 1550 O O . LEU B 1 54 ? -12.391 8.234 3.67 1 93 54 LEU B O 1
ATOM 1554 N N . ALA B 1 55 ? -13.047 10.391 3.965 1 93.75 55 ALA B N 1
ATOM 1555 C CA . ALA B 1 55 ? -13.531 10.492 2.592 1 93.75 55 ALA B CA 1
ATOM 1556 C C . ALA B 1 55 ? -12.383 10.406 1.592 1 93.75 55 ALA B C 1
ATOM 1558 O O . ALA B 1 55 ? -12.492 9.727 0.57 1 93.75 55 ALA B O 1
ATOM 1559 N N . VAL B 1 56 ? -11.312 11.086 1.888 1 95.38 56 VAL B N 1
ATOM 1560 C CA . VAL B 1 56 ? -10.148 11.039 1.017 1 95.38 56 VAL B CA 1
ATOM 1561 C C . VAL B 1 56 ? -9.586 9.617 0.972 1 95.38 56 VAL B C 1
ATOM 1563 O O . VAL B 1 56 ? -9.258 9.109 -0.101 1 95.38 56 VAL B O 1
ATOM 1566 N N . ALA B 1 57 ? -9.508 8.977 2.109 1 97 57 ALA B N 1
ATOM 1567 C CA . ALA B 1 57 ? -9.023 7.602 2.174 1 97 57 ALA B CA 1
ATOM 1568 C C . ALA B 1 57 ? -9.922 6.668 1.365 1 97 57 ALA B C 1
ATOM 1570 O O . ALA B 1 57 ? -9.43 5.832 0.605 1 97 57 ALA B O 1
ATOM 1571 N N . ARG B 1 58 ? -11.227 6.824 1.511 1 97.81 58 ARG B N 1
ATOM 1572 C CA . ARG B 1 58 ? -12.195 5.988 0.812 1 97.81 58 ARG B CA 1
ATOM 1573 C C . ARG B 1 58 ? -12.07 6.145 -0.7 1 97.81 58 ARG B C 1
ATOM 1575 O O . ARG B 1 58 ? -12.016 5.152 -1.431 1 97.81 58 ARG B O 1
ATOM 1582 N N . ILE B 1 59 ? -11.984 7.363 -1.15 1 98.06 59 ILE B N 1
ATOM 1583 C CA . ILE B 1 59 ? -11.938 7.621 -2.586 1 98.06 59 ILE B CA 1
ATOM 1584 C C . ILE B 1 59 ? -10.594 7.164 -3.148 1 98.06 59 ILE B C 1
ATOM 1586 O O . ILE B 1 59 ? -10.531 6.617 -4.254 1 98.06 59 ILE B O 1
ATOM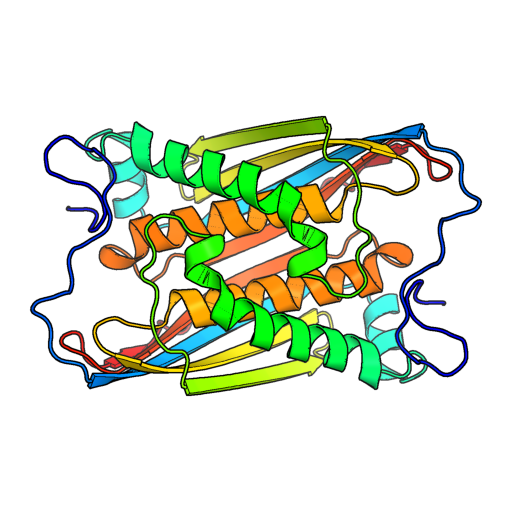 1590 N N . SER B 1 60 ? -9.5 7.391 -2.412 1 98.62 60 SER B N 1
ATOM 1591 C CA . SER B 1 60 ? -8.195 6.902 -2.834 1 98.62 60 SER B CA 1
ATOM 1592 C C . SER B 1 60 ? -8.188 5.383 -2.969 1 98.62 60 SER B C 1
ATOM 1594 O O . SER B 1 60 ? -7.648 4.844 -3.938 1 98.62 60 SER B O 1
ATOM 1596 N N . ALA B 1 61 ? -8.805 4.719 -2.006 1 98.88 61 ALA B N 1
ATOM 1597 C CA . ALA B 1 61 ? -8.891 3.26 -2.018 1 98.88 61 ALA B CA 1
ATOM 1598 C C . ALA B 1 61 ? -9.672 2.764 -3.23 1 98.88 61 ALA B C 1
ATOM 1600 O O . ALA B 1 61 ? -9.219 1.868 -3.947 1 98.88 61 ALA B O 1
ATOM 1601 N N . ILE B 1 62 ? -10.805 3.373 -3.471 1 98.81 62 ILE B N 1
ATOM 1602 C CA . ILE B 1 62 ? -11.656 2.992 -4.594 1 98.81 62 ILE B CA 1
ATOM 1603 C C . ILE B 1 62 ? -10.898 3.203 -5.906 1 98.81 62 ILE B C 1
ATOM 1605 O O . ILE B 1 62 ? -10.891 2.326 -6.773 1 98.81 62 ILE B O 1
ATOM 1609 N N . SER B 1 63 ? -10.25 4.301 -6.031 1 98.69 63 SER B N 1
ATOM 1610 C CA . SER B 1 63 ? -9.508 4.621 -7.242 1 98.69 63 SER B CA 1
ATOM 1611 C C . SER B 1 63 ? -8.352 3.645 -7.457 1 98.69 63 SER B C 1
ATOM 1613 O O . SER B 1 63 ? -8.109 3.205 -8.586 1 98.69 63 SER B O 1
ATOM 1615 N N . ALA B 1 64 ? -7.711 3.291 -6.402 1 98.75 64 ALA B N 1
ATOM 1616 C CA . ALA B 1 64 ? -6.523 2.441 -6.488 1 98.75 64 ALA B CA 1
ATOM 1617 C C . ALA B 1 64 ? -6.895 1.026 -6.922 1 98.75 64 ALA B C 1
ATOM 1619 O O . ALA B 1 64 ? -6.125 0.359 -7.613 1 98.75 64 ALA B O 1
ATOM 1620 N N . ALA B 1 65 ? -8.062 0.556 -6.543 1 98.75 65 ALA B N 1
ATOM 1621 C CA . ALA B 1 65 ? -8.516 -0.77 -6.953 1 98.75 65 ALA B CA 1
ATOM 1622 C C . ALA B 1 65 ? -8.523 -0.9 -8.469 1 98.75 65 ALA B C 1
ATOM 1624 O O . ALA B 1 65 ? -8.398 -2.004 -9.008 1 98.75 65 ALA B O 1
ATOM 1625 N N . LYS B 1 66 ? -8.625 0.149 -9.148 1 98.44 66 LYS B N 1
ATOM 1626 C CA . LYS B 1 66 ? -8.742 0.16 -10.602 1 98.44 66 LYS B CA 1
ATOM 1627 C C . LYS B 1 66 ? -7.379 0.356 -11.266 1 98.44 66 LYS B C 1
ATOM 1629 O O . LYS B 1 66 ? -7.273 0.389 -12.492 1 98.44 66 LYS B O 1
ATOM 1634 N N . LYS B 1 67 ? -6.293 0.446 -10.5 1 98.12 67 LYS B N 1
ATOM 1635 C CA . LYS B 1 67 ? -4.98 0.796 -11.039 1 98.12 67 LYS B CA 1
ATOM 1636 C C . LYS B 1 67 ? -3.977 -0.333 -10.82 1 98.12 67 LYS B C 1
ATOM 1638 O O . LYS B 1 67 ? -2.773 -0.146 -11.008 1 98.12 67 LYS B O 1
ATOM 1643 N N . VAL B 1 68 ? -4.418 -1.482 -10.43 1 98.56 68 VAL B N 1
ATOM 1644 C CA . VAL B 1 68 ? -3.555 -2.568 -9.977 1 98.56 68 VAL B CA 1
ATOM 1645 C C . VAL B 1 68 ? -2.602 -2.973 -11.102 1 98.56 68 VAL B C 1
ATOM 1647 O O . VAL B 1 68 ? -1.394 -3.09 -10.891 1 98.56 68 VAL B O 1
ATOM 1650 N N . PRO B 1 69 ? -3.014 -3.064 -12.375 1 97.94 69 PRO B N 1
ATOM 1651 C CA . PRO B 1 69 ? -2.066 -3.463 -13.422 1 97.94 69 PRO B CA 1
ATOM 1652 C C . PRO B 1 69 ? -0.974 -2.424 -13.656 1 97.94 69 PRO B C 1
ATOM 1654 O O . PRO B 1 69 ? 0.088 -2.748 -14.188 1 97.94 69 PRO B O 1
ATOM 1657 N N . GLU B 1 70 ? -1.176 -1.188 -13.25 1 97.88 70 GLU B N 1
ATOM 1658 C CA . GLU B 1 70 ? -0.161 -0.147 -13.383 1 97.88 70 GLU B CA 1
ATOM 1659 C C . GLU B 1 70 ? 0.888 -0.254 -12.281 1 97.88 70 GLU B C 1
ATOM 1661 O O . GLU B 1 70 ? 2.016 0.215 -12.445 1 97.88 70 GLU B O 1
ATOM 1666 N N . LEU B 1 71 ? 0.517 -0.855 -11.195 1 98.5 71 LEU B N 1
ATOM 1667 C CA . LEU B 1 71 ? 1.381 -0.942 -10.023 1 98.5 71 LEU B CA 1
ATOM 1668 C C . LEU B 1 71 ? 2.088 -2.293 -9.969 1 98.5 71 LEU B C 1
ATOM 1670 O O . LEU B 1 71 ? 3.23 -2.381 -9.516 1 98.5 71 LEU B O 1
ATOM 1674 N N . LEU B 1 72 ? 1.366 -3.328 -10.422 1 98.19 72 LEU B N 1
ATOM 1675 C CA . LEU B 1 72 ? 1.857 -4.699 -10.391 1 98.19 72 LEU B CA 1
ATOM 1676 C C . LEU B 1 72 ? 2.014 -5.25 -11.805 1 98.19 72 LEU B C 1
ATOM 1678 O O . LEU B 1 72 ? 1.029 -5.633 -12.445 1 98.19 72 LEU B O 1
ATOM 1682 N N . PRO B 1 73 ? 3.199 -5.375 -12.258 1 96.69 73 PRO B N 1
ATOM 1683 C CA . PRO B 1 73 ? 3.469 -5.617 -13.68 1 96.69 73 PRO B CA 1
ATOM 1684 C C . PRO B 1 73 ? 2.873 -6.934 -14.18 1 96.69 73 PRO B C 1
ATOM 1686 O O . PRO B 1 73 ? 2.613 -7.082 -15.375 1 96.69 73 PRO B O 1
ATOM 1689 N N . LEU B 1 74 ? 2.689 -7.859 -13.297 1 96.12 74 LEU B N 1
ATOM 1690 C CA . LEU B 1 74 ? 2.234 -9.156 -13.781 1 96.12 74 LEU B CA 1
ATOM 1691 C C . LEU B 1 74 ? 0.729 -9.312 -13.602 1 96.12 74 LEU B C 1
ATOM 1693 O O . LEU B 1 74 ? 0.163 -10.359 -13.93 1 96.12 74 LEU B O 1
ATOM 1697 N N . ALA B 1 75 ? 0.088 -8.359 -13.023 1 97.25 75 ALA B N 1
ATOM 1698 C CA . ALA B 1 75 ? -1.361 -8.383 -12.844 1 97.25 75 ALA B CA 1
ATOM 1699 C C . ALA B 1 75 ? -2.084 -8.164 -14.172 1 97.25 75 ALA B C 1
ATOM 1701 O O . ALA B 1 75 ? -1.598 -7.43 -15.031 1 97.25 75 ALA B O 1
ATOM 1702 N N . HIS B 1 76 ? -3.152 -8.75 -14.383 1 97.38 76 HIS B N 1
ATOM 1703 C CA . HIS B 1 76 ? -3.979 -8.578 -15.57 1 97.38 76 HIS B CA 1
ATOM 1704 C C . HIS B 1 76 ? -4.785 -7.289 -15.5 1 97.38 76 HIS B C 1
ATOM 1706 O O . HIS B 1 76 ? -5.16 -6.84 -14.414 1 97.38 76 HIS B O 1
ATOM 1712 N N . THR B 1 77 ? -5.066 -6.707 -16.656 1 96.75 77 THR B N 1
ATOM 1713 C CA . THR B 1 77 ? -6.062 -5.645 -16.75 1 96.75 77 THR B CA 1
ATOM 1714 C C . THR B 1 77 ? -7.473 -6.227 -16.781 1 96.75 77 THR B C 1
ATOM 1716 O O . THR B 1 77 ? -7.863 -6.855 -17.766 1 96.75 77 THR B O 1
ATOM 1719 N N . ILE B 1 78 ? -8.195 -6.059 -15.727 1 95.25 78 ILE B N 1
ATOM 1720 C CA . ILE B 1 78 ? -9.531 -6.641 -15.672 1 95.25 78 ILE B CA 1
ATOM 1721 C C . ILE B 1 78 ? -10.547 -5.574 -15.25 1 95.25 78 ILE B C 1
ATOM 1723 O O . ILE B 1 78 ? -10.164 -4.512 -14.758 1 95.25 78 ILE B O 1
ATOM 1727 N N . GLY B 1 79 ? -11.781 -5.898 -15.469 1 96.94 79 GLY B N 1
ATOM 1728 C CA . GLY B 1 79 ? -12.828 -4.992 -15.023 1 96.94 79 GLY B CA 1
ATOM 1729 C C . GLY B 1 79 ? -13.031 -5.004 -13.523 1 96.94 79 GLY B C 1
ATOM 1730 O O . GLY B 1 79 ? -12.992 -6.066 -12.898 1 96.94 79 GLY B O 1
ATOM 1731 N N . VAL B 1 80 ? -13.078 -3.873 -12.945 1 98.25 80 VAL B N 1
ATOM 1732 C CA . VAL B 1 80 ? -13.531 -3.699 -11.57 1 98.25 80 VAL B CA 1
ATOM 1733 C C . VAL B 1 80 ? -14.977 -3.197 -11.562 1 98.25 80 VAL B C 1
ATOM 1735 O O . VAL B 1 80 ? -15.242 -2.043 -11.906 1 98.25 80 VAL B O 1
ATOM 1738 N N . HIS B 1 81 ? -15.914 -3.998 -11.086 1 98.44 81 HIS B N 1
ATOM 1739 C CA . HIS B 1 81 ? -17.3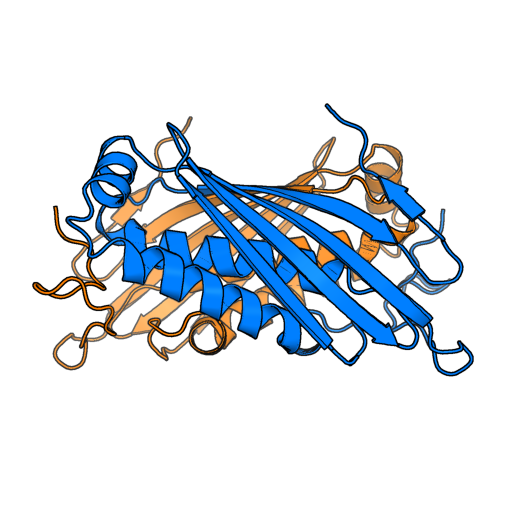28 -3.713 -11.297 1 98.44 81 HIS B CA 1
ATOM 1740 C C . HIS B 1 81 ? -17.969 -3.123 -10.039 1 98.44 81 HIS B C 1
ATOM 1742 O O . HIS B 1 81 ? -19.031 -2.5 -10.109 1 98.44 81 HIS B O 1
ATOM 1748 N N . GLY B 1 82 ? -17.375 -3.324 -8.953 1 98.75 82 GLY B N 1
ATOM 1749 C CA . GLY B 1 82 ? -17.828 -2.744 -7.695 1 98.75 82 GLY B CA 1
ATOM 1750 C C . GLY B 1 82 ? -16.734 -2.691 -6.641 1 98.75 82 GLY B C 1
ATOM 1751 O O . GLY B 1 82 ? -15.961 -3.639 -6.496 1 98.75 82 GLY B O 1
ATOM 1752 N N . VAL B 1 83 ? -16.656 -1.618 -5.957 1 98.88 83 VAL B N 1
ATOM 1753 C CA . VAL B 1 83 ? -15.742 -1.464 -4.832 1 98.88 83 VAL B CA 1
ATOM 1754 C C . VAL B 1 83 ? -16.469 -0.799 -3.664 1 98.88 83 VAL B C 1
ATOM 1756 O O . VAL B 1 83 ? -17.109 0.24 -3.834 1 98.88 83 VAL B O 1
ATOM 1759 N N . SER B 1 84 ? -16.406 -1.422 -2.578 1 98.81 84 SER B N 1
ATOM 1760 C CA . SER B 1 84 ? -16.859 -0.821 -1.326 1 98.81 84 SER B CA 1
ATOM 1761 C C . SER B 1 84 ? -15.719 -0.759 -0.306 1 98.81 84 SER B C 1
ATOM 1763 O O . SER B 1 84 ? -14.93 -1.7 -0.187 1 98.81 84 SER B O 1
ATOM 1765 N N . VAL B 1 85 ? -15.648 0.362 0.388 1 98.81 85 VAL B N 1
ATOM 1766 C CA . VAL B 1 85 ? -14.617 0.566 1.398 1 98.81 85 VAL B CA 1
ATOM 1767 C C . VAL B 1 85 ? -15.25 1.04 2.703 1 98.81 85 VAL B C 1
ATOM 1769 O O . VAL B 1 85 ? -15.922 2.078 2.734 1 98.81 85 VAL B O 1
ATOM 1772 N N . ASP B 1 86 ? -15.055 0.275 3.691 1 98.31 86 ASP B N 1
ATOM 1773 C CA . ASP B 1 86 ? -15.516 0.622 5.031 1 98.31 86 ASP B CA 1
ATOM 1774 C C . ASP B 1 86 ? -14.359 1.048 5.926 1 98.31 86 ASP B C 1
ATOM 1776 O O . ASP B 1 86 ? -13.344 0.354 6.004 1 98.31 86 ASP B O 1
ATOM 1780 N N . LEU B 1 87 ? -14.57 2.201 6.527 1 97.25 87 LEU B N 1
ATOM 1781 C CA . LEU B 1 87 ? -13.594 2.715 7.484 1 97.25 87 LEU B CA 1
ATOM 1782 C C . LEU B 1 87 ? -14.219 2.867 8.867 1 97.25 87 LEU B C 1
ATOM 1784 O O . LEU B 1 87 ? -15.344 3.354 8.992 1 97.25 87 LEU B O 1
ATOM 1788 N N . SER B 1 88 ? -13.539 2.387 9.844 1 96 88 SER B N 1
ATOM 1789 C CA . SER B 1 88 ? -14.016 2.529 11.211 1 96 88 SER B CA 1
ATOM 1790 C C . SER B 1 88 ? -12.906 3.039 12.133 1 96 88 SER B C 1
ATOM 1792 O O . SER B 1 88 ? -11.75 2.639 12 1 96 88 SER B O 1
ATOM 1794 N N . LEU B 1 89 ? -13.312 3.926 13.062 1 95.19 89 LEU B N 1
ATOM 1795 C CA . LEU B 1 89 ? -12.391 4.43 14.078 1 95.19 89 LEU B CA 1
ATOM 1796 C C . LEU B 1 89 ? -12.414 3.545 15.32 1 95.19 89 LEU B C 1
ATOM 1798 O O . LEU B 1 89 ? -13.367 3.598 16.109 1 95.19 89 LEU B O 1
ATOM 1802 N N . GLU B 1 90 ? -11.398 2.789 15.453 1 97 90 GLU B N 1
ATOM 1803 C CA . GLU B 1 90 ? -11.25 1.991 16.656 1 97 90 GLU B CA 1
ATOM 1804 C C . GLU B 1 90 ? -10.508 2.768 17.75 1 97 90 GLU B C 1
ATOM 1806 O O . GLU B 1 90 ? -10.328 3.982 17.641 1 97 90 GLU B O 1
ATOM 1811 N N . GLU B 1 91 ? -10.172 2.146 18.844 1 95.31 91 GLU B N 1
ATOM 1812 C CA . GLU B 1 91 ? -9.555 2.844 19.969 1 95.31 91 GLU B CA 1
ATOM 1813 C C . GLU B 1 91 ? -8.195 3.418 19.578 1 95.31 91 GLU B C 1
ATOM 18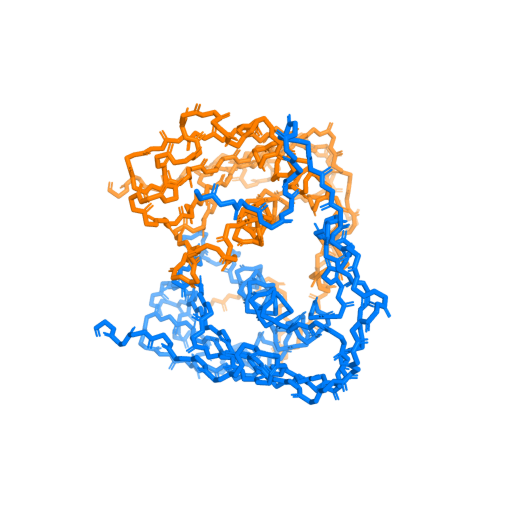15 O O . GLU B 1 91 ? -7.918 4.594 19.828 1 95.31 91 GLU B O 1
ATOM 1820 N N . ASP B 1 92 ? -7.398 2.578 18.891 1 96.62 92 ASP B N 1
ATOM 1821 C CA . ASP B 1 92 ? -6.02 3.01 18.672 1 96.62 92 ASP B CA 1
ATOM 1822 C C . ASP B 1 92 ? -5.656 2.961 17.188 1 96.62 92 ASP B C 1
ATOM 1824 O O . ASP B 1 92 ? -4.492 3.121 16.828 1 96.62 92 ASP B O 1
ATOM 1828 N N . HIS B 1 93 ? -6.598 2.684 16.344 1 97.81 93 HIS B N 1
ATOM 1829 C CA . HIS B 1 93 ? -6.289 2.605 14.93 1 97.81 93 HIS B CA 1
ATOM 1830 C C . HIS B 1 93 ? -7.527 2.857 14.078 1 97.81 93 HIS B C 1
ATOM 1832 O O . HIS B 1 93 ? -8.648 2.84 14.586 1 97.81 93 HIS B O 1
ATOM 1838 N N . VAL B 1 94 ? -7.32 3.17 12.836 1 97.06 94 VAL B N 1
ATOM 1839 C CA . VAL B 1 94 ? -8.359 3.172 11.812 1 97.06 94 VAL B CA 1
ATOM 1840 C C . VAL B 1 94 ? -8.383 1.825 11.094 1 97.06 94 VAL B C 1
ATOM 1842 O O . VAL B 1 94 ? -7.371 1.39 10.547 1 97.06 94 VAL B O 1
ATOM 1845 N N . ALA B 1 95 ? -9.5 1.165 11.148 1 98.69 95 ALA B N 1
ATOM 1846 C CA . ALA B 1 95 ? -9.672 -0.099 10.438 1 98.69 95 ALA B CA 1
ATOM 1847 C C . ALA B 1 95 ? -10.219 0.131 9.031 1 98.69 95 ALA B C 1
ATOM 1849 O O . ALA B 1 95 ? -11.117 0.96 8.836 1 98.69 95 ALA B O 1
ATOM 1850 N N . ILE B 1 96 ? -9.68 -0.556 8.07 1 98.75 96 ILE B N 1
ATOM 1851 C CA . ILE B 1 96 ? -10.109 -0.456 6.68 1 98.75 96 ILE B CA 1
ATOM 1852 C C . ILE B 1 96 ? -10.516 -1.834 6.164 1 98.75 96 ILE B C 1
ATOM 1854 O O . ILE B 1 96 ? -9.797 -2.814 6.359 1 98.75 96 ILE B O 1
ATOM 1858 N N . CYS B 1 97 ? -11.586 -1.931 5.547 1 98.88 97 CYS B N 1
ATOM 1859 C CA . CYS B 1 97 ? -12.047 -3.129 4.855 1 98.88 97 CYS B CA 1
ATOM 1860 C C . CYS B 1 97 ? -12.523 -2.795 3.445 1 98.88 97 CYS B C 1
ATOM 1862 O O . CYS B 1 97 ? -13.359 -1.906 3.264 1 98.88 97 CYS B O 1
ATOM 1864 N N . ALA B 1 98 ? -12.008 -3.496 2.467 1 98.94 98 ALA B N 1
ATOM 1865 C CA . ALA B 1 98 ? -12.422 -3.279 1.082 1 98.94 98 ALA B CA 1
ATOM 1866 C C . ALA B 1 98 ? -13 -4.555 0.477 1 98.94 98 ALA B C 1
ATOM 1868 O O . ALA B 1 98 ? -12.484 -5.648 0.71 1 98.94 98 ALA B O 1
ATOM 1869 N N . THR B 1 99 ? -14.055 -4.41 -0.185 1 98.88 99 THR B N 1
ATOM 1870 C CA . THR B 1 99 ? -14.664 -5.469 -0.978 1 98.88 99 THR B CA 1
ATOM 1871 C C . THR B 1 99 ? -14.711 -5.082 -2.453 1 98.88 99 THR B C 1
ATOM 1873 O O . THR B 1 99 ? -15.211 -4.012 -2.807 1 98.88 99 THR B O 1
ATOM 1876 N N . VAL B 1 100 ? -14.188 -5.945 -3.291 1 98.88 100 VAL B N 1
ATOM 1877 C CA . VAL B 1 100 ? -14.133 -5.684 -4.727 1 98.88 100 VAL B CA 1
ATOM 1878 C C . VAL B 1 100 ? -14.82 -6.816 -5.484 1 98.88 100 VAL B C 1
ATOM 1880 O O . VAL B 1 100 ? -14.664 -7.988 -5.137 1 98.88 100 VAL B O 1
ATOM 1883 N N . ARG B 1 101 ? -15.547 -6.453 -6.484 1 98.62 101 ARG B N 1
ATOM 1884 C CA . ARG B 1 101 ? -16.297 -7.414 -7.289 1 98.62 101 ARG B CA 1
ATOM 1885 C C . ARG B 1 101 ? -16 -7.242 -8.773 1 98.62 101 ARG B C 1
ATOM 1887 O O . ARG B 1 101 ? -15.734 -6.129 -9.234 1 98.62 101 ARG B O 1
ATOM 1894 N N . THR B 1 102 ? -16.031 -8.391 -9.445 1 98.19 102 THR B N 1
ATOM 1895 C CA . THR B 1 102 ? -15.812 -8.383 -10.891 1 98.19 102 THR B CA 1
ATOM 1896 C C . THR B 1 102 ? -16.547 -9.555 -11.547 1 98.19 102 THR B C 1
ATOM 1898 O O . THR B 1 102 ? -17 -10.469 -10.867 1 98.19 102 THR B O 1
ATOM 1901 N N . ALA B 1 103 ? -16.812 -9.477 -12.781 1 97.62 103 ALA B N 1
ATOM 1902 C CA . ALA B 1 103 ? -17.109 -10.586 -13.672 1 97.62 103 ALA B CA 1
ATOM 1903 C C . ALA B 1 103 ? -16.078 -10.695 -14.789 1 97.62 103 ALA B C 1
ATOM 1905 O O . ALA B 1 103 ? -16.172 -9.992 -15.797 1 97.62 103 ALA B O 1
ATOM 1906 N N . ASP B 1 104 ? -15.102 -11.492 -14.547 1 96.69 104 ASP B N 1
ATOM 1907 C CA . ASP B 1 104 ? -13.969 -11.578 -15.469 1 96.69 104 ASP B CA 1
ATOM 1908 C C . ASP B 1 104 ? -13.211 -12.891 -15.281 1 96.69 104 ASP B C 1
ATOM 1910 O O . ASP B 1 104 ? -13.727 -13.836 -14.688 1 96.69 104 ASP B O 1
ATOM 1914 N N . ARG B 1 105 ? -12.047 -13.094 -15.82 1 95.38 105 ARG B N 1
ATOM 1915 C CA . ARG B 1 105 ? -11.344 -14.367 -16 1 95.38 105 ARG B CA 1
ATOM 1916 C C . ARG B 1 105 ? -10.422 -14.656 -14.828 1 95.38 105 ARG B C 1
ATOM 1918 O O . ARG B 1 105 ? -9.945 -15.781 -14.664 1 95.38 105 ARG B O 1
ATOM 1925 N N . THR B 1 106 ? -10.18 -13.656 -13.977 1 94.38 106 THR B N 1
ATOM 1926 C CA . THR B 1 106 ? -9.32 -13.859 -12.812 1 94.38 106 THR B CA 1
ATOM 1927 C C . THR B 1 106 ? -9.82 -13.055 -11.617 1 94.38 106 THR B C 1
ATOM 1929 O O . THR B 1 106 ? -10.695 -12.195 -11.766 1 94.38 106 THR B O 1
ATOM 1932 N N . GLY B 1 107 ? -9.289 -13.383 -10.438 1 94.88 107 GLY B N 1
ATOM 1933 C CA . GLY B 1 107 ? -9.789 -12.812 -9.203 1 94.88 107 GLY B CA 1
ATOM 1934 C C . GLY B 1 107 ? -9.32 -11.383 -8.969 1 94.88 107 GLY B C 1
ATOM 1935 O O . GLY B 1 107 ? -8.477 -10.875 -9.711 1 94.88 107 GLY B O 1
ATOM 1936 N N . VAL B 1 108 ? -9.953 -10.773 -7.945 1 97.94 108 VAL B N 1
ATOM 1937 C CA . VAL B 1 108 ? -9.695 -9.367 -7.641 1 97.94 108 VAL B CA 1
ATOM 1938 C C . VAL B 1 108 ? -9.109 -9.242 -6.234 1 97.94 108 VAL B C 1
ATOM 1940 O O . VAL B 1 108 ? -9.367 -8.266 -5.531 1 97.94 108 VAL B O 1
ATOM 1943 N N . GLU B 1 109 ? -8.375 -10.305 -5.785 1 98.06 109 GLU B N 1
ATOM 1944 C CA . GLU B 1 109 ? -7.758 -10.281 -4.461 1 98.06 109 GLU B CA 1
ATOM 1945 C C . GLU B 1 109 ? -6.773 -9.125 -4.332 1 98.06 109 GLU B C 1
ATOM 1947 O O . GLU B 1 109 ? -6.766 -8.422 -3.324 1 98.06 109 GLU B O 1
ATOM 1952 N N . MET B 1 110 ? -6.016 -8.898 -5.383 1 98.56 110 MET B N 1
ATOM 1953 C CA . MET B 1 110 ? -4.996 -7.859 -5.32 1 98.56 110 MET B CA 1
ATOM 1954 C C . MET B 1 110 ? -5.625 -6.473 -5.441 1 98.56 110 MET B C 1
ATOM 1956 O O . MET B 1 110 ? -5.117 -5.504 -4.875 1 98.56 110 MET B O 1
ATOM 1960 N N . GLU B 1 111 ? -6.734 -6.375 -6.164 1 98.81 111 GLU B N 1
ATOM 1961 C CA . GLU B 1 111 ? -7.492 -5.125 -6.191 1 98.81 111 GLU B CA 1
ATOM 1962 C C . GLU B 1 111 ? -7.984 -4.75 -4.797 1 98.81 111 GLU B C 1
ATOM 1964 O O . GLU B 1 111 ? -7.859 -3.596 -4.379 1 98.81 111 GLU B O 1
ATOM 1969 N N . ALA B 1 112 ? -8.508 -5.762 -4.086 1 98.88 112 ALA B N 1
ATOM 1970 C CA . ALA B 1 112 ? -8.992 -5.512 -2.73 1 98.88 112 ALA B CA 1
ATOM 1971 C C . ALA B 1 112 ? -7.848 -5.098 -1.81 1 98.88 112 ALA B C 1
ATOM 1973 O O . ALA B 1 112 ? -7.965 -4.117 -1.068 1 98.88 112 ALA B O 1
ATOM 1974 N N . LEU B 1 113 ? -6.762 -5.809 -1.855 1 98.88 113 LEU B N 1
ATOM 1975 C CA . LEU B 1 113 ? -5.621 -5.527 -0.989 1 98.88 113 LEU B CA 1
ATOM 1976 C C . LEU B 1 113 ? -4.996 -4.18 -1.333 1 98.88 113 LEU B C 1
ATOM 1978 O O . LEU B 1 113 ? -4.578 -3.441 -0.44 1 98.88 113 LEU B O 1
ATOM 1982 N N . THR B 1 114 ? -4.918 -3.857 -2.611 1 98.94 114 THR B N 1
ATOM 1983 C CA . THR B 1 114 ? -4.402 -2.562 -3.039 1 98.94 114 THR B CA 1
ATOM 1984 C C . THR B 1 114 ? -5.301 -1.432 -2.547 1 98.94 114 THR B C 1
ATOM 1986 O O . THR B 1 114 ? -4.812 -0.39 -2.107 1 98.94 114 THR B O 1
ATOM 1989 N N . ALA B 1 115 ? -6.594 -1.625 -2.629 1 98.94 115 ALA B N 1
ATOM 1990 C CA . ALA B 1 115 ? -7.523 -0.628 -2.098 1 98.94 115 ALA B CA 1
ATOM 1991 C C . ALA B 1 115 ? -7.238 -0.346 -0.625 1 98.94 115 ALA B C 1
ATOM 1993 O O . ALA B 1 115 ? -7.109 0.812 -0.223 1 98.94 115 ALA B O 1
ATOM 1994 N N . VAL B 1 116 ? -7.059 -1.383 0.135 1 98.94 116 VAL B N 1
ATOM 1995 C CA . VAL B 1 116 ? -6.805 -1.259 1.566 1 98.94 116 VAL B CA 1
ATOM 1996 C C . VAL B 1 116 ? -5.492 -0.515 1.796 1 98.94 116 VAL B C 1
ATOM 1998 O O . VAL B 1 116 ? -5.43 0.41 2.609 1 98.94 116 VAL B O 1
ATOM 2001 N N . THR B 1 117 ? -4.477 -0.864 1.094 1 98.88 117 THR B N 1
ATOM 2002 C CA . THR B 1 117 ? -3.141 -0.321 1.327 1 98.88 117 THR B CA 1
ATOM 2003 C C . THR B 1 117 ? -3.072 1.144 0.904 1 98.88 117 THR B C 1
ATOM 2005 O O . THR B 1 117 ? -2.488 1.971 1.607 1 98.88 117 THR B O 1
ATOM 2008 N N . VAL B 1 118 ? -3.67 1.475 -0.207 1 98.94 118 VAL B N 1
ATOM 2009 C CA . VAL B 1 118 ? -3.645 2.863 -0.653 1 98.94 118 VAL B CA 1
ATOM 2010 C C . VAL B 1 118 ? -4.547 3.711 0.241 1 98.94 118 VAL B C 1
ATOM 2012 O O . VAL B 1 118 ? -4.242 4.871 0.524 1 98.94 118 VAL B O 1
ATOM 2015 N N . GLY B 1 119 ? -5.707 3.156 0.679 1 98.81 119 GLY B N 1
ATOM 2016 C CA . GLY B 1 119 ? -6.488 3.844 1.696 1 98.81 119 GLY B CA 1
ATOM 2017 C C . GLY B 1 119 ? -5.691 4.156 2.947 1 98.81 119 GLY B C 1
ATOM 2018 O O . GLY B 1 119 ? -5.793 5.258 3.494 1 98.81 119 GLY B O 1
ATOM 2019 N N . ALA B 1 120 ? -4.922 3.174 3.369 1 98.88 120 ALA B N 1
ATOM 2020 C CA . ALA B 1 120 ? -4.059 3.357 4.531 1 98.88 120 ALA B CA 1
ATOM 2021 C C . ALA B 1 120 ? -3.012 4.438 4.27 1 98.88 120 ALA B C 1
ATOM 2023 O O . ALA B 1 120 ? -2.752 5.281 5.133 1 98.88 120 ALA B O 1
ATOM 2024 N N . LEU B 1 121 ? -2.391 4.438 3.064 1 98.81 121 LEU B N 1
ATOM 2025 C CA . LEU B 1 121 ? -1.438 5.473 2.682 1 98.81 121 LEU B CA 1
ATOM 2026 C C . LEU B 1 121 ? -2.072 6.855 2.771 1 98.81 121 LEU B C 1
ATOM 2028 O O . LEU B 1 121 ? -1.442 7.801 3.248 1 98.81 121 LEU B O 1
ATOM 2032 N N . ALA B 1 122 ? -3.293 6.93 2.318 1 98.25 122 ALA B N 1
ATOM 2033 C CA . ALA B 1 122 ? -3.994 8.211 2.338 1 98.25 122 ALA B CA 1
ATOM 2034 C C . ALA B 1 122 ? -4.191 8.703 3.768 1 98.25 122 ALA B C 1
ATOM 2036 O O . ALA B 1 122 ? -4.012 9.891 4.051 1 98.25 122 ALA B O 1
ATOM 2037 N N . ILE B 1 123 ? -4.547 7.797 4.633 1 96.75 123 ILE B N 1
ATOM 2038 C CA . ILE B 1 123 ? -4.727 8.164 6.035 1 96.75 123 ILE B CA 1
ATOM 2039 C C . ILE B 1 123 ? -3.4 8.656 6.613 1 96.75 123 ILE B C 1
ATOM 2041 O O . ILE B 1 123 ? -3.344 9.703 7.258 1 96.75 123 ILE B O 1
ATOM 2045 N N . ILE B 1 124 ? -2.324 7.965 6.363 1 97.38 124 ILE B N 1
ATOM 2046 C CA . ILE B 1 124 ? -1.019 8.336 6.898 1 97.38 124 ILE B CA 1
ATOM 2047 C C . ILE B 1 124 ? -0.601 9.695 6.344 1 97.38 124 ILE B C 1
ATOM 2049 O O . ILE B 1 124 ? -0.094 10.547 7.078 1 97.38 124 ILE B O 1
ATOM 2053 N N . ASP B 1 125 ? -0.852 9.93 5.098 1 96.44 125 ASP B N 1
ATOM 2054 C CA . ASP B 1 125 ? -0.53 11.219 4.492 1 96.44 125 ASP B CA 1
ATOM 2055 C C . ASP B 1 125 ? -1.262 12.352 5.199 1 96.44 125 ASP B C 1
ATOM 2057 O O . ASP B 1 125 ? -0.708 13.438 5.375 1 96.44 125 ASP B O 1
ATOM 2061 N N . MET B 1 126 ? -2.479 12.062 5.559 1 93.06 126 MET B N 1
ATOM 2062 C CA . MET B 1 126 ? -3.33 13.07 6.188 1 93.06 126 MET B CA 1
ATOM 2063 C C . MET B 1 126 ? -2.871 13.359 7.613 1 93.06 126 MET B C 1
ATOM 2065 O O . MET B 1 126 ? -3.039 14.469 8.109 1 93.06 126 MET B O 1
ATOM 2069 N N . VAL B 1 127 ? -2.279 12.383 8.258 1 92.44 127 VAL B N 1
ATOM 2070 C CA . VAL B 1 127 ? -2.08 12.562 9.688 1 92.44 127 VAL B CA 1
ATOM 2071 C C . VAL B 1 127 ? -0.594 12.75 9.984 1 92.44 127 VAL B C 1
ATOM 2073 O O . VAL B 1 127 ? -0.219 13.141 11.094 1 92.44 127 VAL B O 1
ATOM 2076 N N . LYS B 1 128 ? 0.314 12.508 9.055 1 90.94 128 LYS B N 1
ATOM 2077 C CA . LYS B 1 128 ? 1.752 12.453 9.305 1 90.94 128 LYS B CA 1
ATOM 2078 C C . LYS B 1 128 ? 2.289 13.812 9.742 1 90.94 128 LYS B C 1
ATOM 2080 O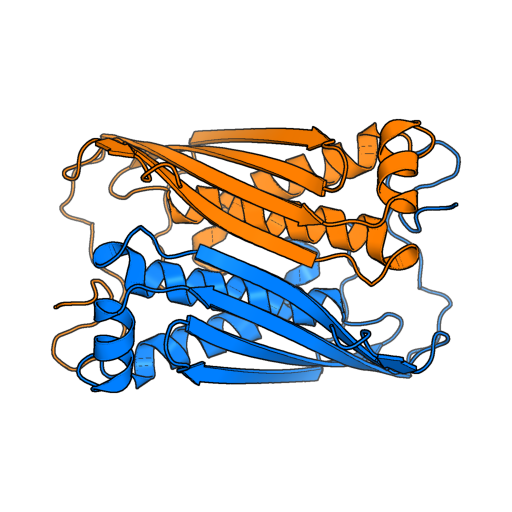 O . LYS B 1 128 ? 3.348 13.898 10.359 1 90.94 128 LYS B O 1
ATOM 2085 N N . GLY B 1 129 ? 1.626 14.875 9.406 1 86.69 129 GLY B N 1
ATOM 2086 C CA . GLY B 1 129 ? 2.023 16.188 9.867 1 86.69 129 GLY B CA 1
ATOM 2087 C C . GLY B 1 129 ? 1.893 16.375 11.367 1 86.69 129 GLY B C 1
ATOM 2088 O O . GLY B 1 129 ? 2.592 17.188 11.961 1 86.69 129 GLY B O 1
ATOM 2089 N N . VAL B 1 130 ? 1.04 15.633 11.945 1 85.44 130 VAL B N 1
ATOM 2090 C CA . VAL B 1 130 ? 0.779 15.719 13.383 1 85.44 130 VAL B CA 1
ATOM 2091 C C . VAL B 1 130 ? 1.471 14.562 14.102 1 85.44 130 VAL B C 1
ATOM 2093 O O . VAL B 1 130 ? 1.968 14.727 15.219 1 85.44 130 VAL B O 1
ATOM 2096 N N . ASP B 1 131 ? 1.469 13.477 13.484 1 88 131 ASP B N 1
ATOM 2097 C CA . ASP B 1 131 ? 2.014 12.25 14.055 1 88 131 ASP B CA 1
ATOM 2098 C C . ASP B 1 131 ? 2.773 11.438 13.008 1 88 131 ASP B C 1
ATOM 2100 O O . ASP B 1 131 ? 2.168 10.703 12.227 1 88 131 ASP B O 1
ATOM 2104 N N . ARG B 1 132 ? 4.043 11.422 13.102 1 89.75 132 ARG B N 1
ATOM 2105 C CA . ARG B 1 132 ? 4.871 10.727 12.125 1 89.75 132 ARG B CA 1
ATOM 2106 C C . ARG B 1 132 ? 5.012 9.25 12.477 1 89.75 132 ARG B C 1
ATOM 2108 O O . ARG B 1 132 ? 5.52 8.461 11.672 1 89.75 132 ARG B O 1
ATOM 2115 N N . SER B 1 133 ? 4.465 8.883 13.602 1 91.94 133 SER B N 1
ATOM 2116 C CA . SER B 1 133 ? 4.668 7.516 14.07 1 91.94 133 SER B CA 1
ATOM 2117 C C . SER B 1 133 ? 3.582 6.582 13.539 1 91.94 133 SER B C 1
ATOM 2119 O O . SER B 1 133 ? 3.635 5.371 13.766 1 91.94 133 SER B O 1
ATOM 2121 N N . ALA B 1 134 ? 2.643 7.102 12.844 1 96.12 134 ALA B N 1
ATOM 2122 C CA . ALA B 1 134 ? 1.597 6.258 12.266 1 96.12 134 ALA B CA 1
ATOM 2123 C C . ALA B 1 134 ? 2.195 5.145 11.422 1 96.12 134 ALA B C 1
ATOM 2125 O O . ALA B 1 134 ? 3.219 5.34 10.758 1 96.12 134 ALA B O 1
ATOM 2126 N N . LEU B 1 135 ? 1.577 3.961 11.43 1 97.94 135 LEU B N 1
ATOM 2127 C CA . LEU B 1 135 ? 2.053 2.854 10.602 1 97.94 135 LEU B CA 1
ATOM 2128 C C . LEU B 1 135 ? 0.887 1.995 10.125 1 97.94 135 LEU B C 1
ATOM 2130 O O . LEU B 1 135 ? -0.169 1.964 10.758 1 97.94 135 LEU B O 1
ATOM 2134 N N . MET B 1 136 ? 1.052 1.355 9.031 1 98.5 136 MET B N 1
ATOM 2135 C CA . MET B 1 136 ? 0.116 0.411 8.43 1 98.5 136 MET B CA 1
ATOM 2136 C C . MET B 1 136 ? 0.474 -1.023 8.805 1 98.5 136 MET B C 1
ATOM 2138 O O . MET B 1 136 ? 1.642 -1.412 8.742 1 98.5 136 MET B O 1
ATOM 2142 N N . THR B 1 137 ? -0.499 -1.772 9.266 1 98.75 137 THR B N 1
ATOM 2143 C CA . THR B 1 137 ? -0.211 -3.141 9.68 1 98.75 137 THR B CA 1
ATOM 2144 C C . THR B 1 137 ? -1.387 -4.059 9.367 1 98.75 137 THR B C 1
ATOM 2146 O O . THR B 1 137 ? -2.494 -3.592 9.094 1 98.75 137 THR B O 1
ATOM 2149 N N . ASP B 1 138 ? -1.092 -5.289 9.32 1 98.44 138 ASP B N 1
ATOM 2150 C CA . ASP B 1 138 ? -2.076 -6.363 9.219 1 98.44 138 ASP B CA 1
ATOM 2151 C C . ASP B 1 138 ? -2.926 -6.215 7.961 1 98.44 138 ASP B C 1
ATOM 2153 O O . ASP B 1 138 ? -4.152 -6.34 8.016 1 98.44 138 ASP B O 1
ATOM 2157 N N . CYS B 1 139 ? -2.332 -5.906 6.895 1 98.81 139 CYS B N 1
ATOM 2158 C CA . CYS B 1 139 ? -3.008 -5.875 5.602 1 98.81 139 CYS B CA 1
ATOM 2159 C C . CYS B 1 139 ? -3.021 -7.254 4.957 1 98.81 139 CYS B C 1
ATOM 2161 O O . CYS B 1 139 ? -1.967 -7.805 4.637 1 98.81 139 CYS B O 1
ATOM 2163 N N . LYS B 1 140 ? -4.152 -7.777 4.738 1 98.81 140 LYS B N 1
ATOM 2164 C CA . LYS B 1 140 ? -4.254 -9.172 4.312 1 98.81 140 LYS B CA 1
ATOM 2165 C C . LYS B 1 140 ? -5.582 -9.438 3.609 1 98.81 140 LYS B C 1
ATOM 2167 O O . LYS B 1 140 ? -6.586 -8.789 3.91 1 98.81 140 LYS B O 1
ATOM 2172 N N . ILE B 1 141 ? -5.582 -10.375 2.721 1 98.5 141 ILE B N 1
ATOM 2173 C CA . ILE B 1 141 ? -6.797 -10.906 2.113 1 98.5 141 ILE B CA 1
ATOM 2174 C C . ILE B 1 141 ? -7.523 -11.805 3.111 1 98.5 141 ILE B C 1
ATOM 2176 O O . ILE B 1 141 ? -6.898 -12.617 3.797 1 98.5 141 ILE B O 1
ATOM 2180 N N . ILE B 1 142 ? -8.906 -11.633 3.193 1 98.31 142 ILE B N 1
ATOM 2181 C CA . ILE B 1 142 ? -9.594 -12.414 4.219 1 98.31 142 ILE B CA 1
ATOM 2182 C C . ILE B 1 142 ? -10.688 -13.266 3.578 1 98.31 142 ILE B C 1
ATOM 2184 O O . ILE B 1 142 ? -11.219 -14.18 4.207 1 98.31 142 ILE B O 1
ATOM 2188 N N . TYR B 1 143 ? -11.055 -12.945 2.363 1 98 143 TYR B N 1
ATOM 2189 C CA . TYR B 1 143 ? -12.141 -13.664 1.712 1 98 143 TYR B CA 1
ATOM 2190 C C . TYR B 1 143 ? -12.031 -13.562 0.195 1 98 143 TYR B C 1
ATOM 2192 O O . TYR B 1 143 ? -11.609 -12.539 -0.338 1 98 143 TYR B O 1
ATOM 2200 N N . LYS B 1 144 ? -12.289 -14.609 -0.47 1 96.56 144 LYS B N 1
ATOM 2201 C CA . LYS B 1 144 ? -12.469 -14.586 -1.918 1 96.56 144 LYS B CA 1
ATOM 2202 C C . LYS B 1 144 ? -13.477 -15.648 -2.359 1 96.56 144 LYS B C 1
ATOM 2204 O O . LYS B 1 144 ? -13.617 -16.688 -1.713 1 96.56 144 LYS B O 1
ATOM 2209 N N . ALA B 1 145 ? -14.141 -15.375 -3.379 1 96.75 145 ALA B N 1
ATOM 2210 C CA . ALA B 1 145 ? -15.094 -16.312 -3.947 1 96.75 145 ALA B CA 1
ATOM 2211 C C . ALA B 1 145 ? -15.234 -16.125 -5.453 1 96.75 145 ALA B C 1
ATOM 2213 O O . ALA B 1 145 ? -15.023 -15.016 -5.965 1 96.75 145 ALA B O 1
ATOM 2214 N N . GLY B 1 146 ? -15.609 -17.281 -6.117 1 92.06 146 GLY B N 1
ATOM 2215 C CA . GLY B 1 146 ? -15.805 -17.281 -7.559 1 92.06 146 GLY B CA 1
ATOM 2216 C C . GLY B 1 146 ? -14.711 -18.016 -8.312 1 92.06 146 GLY B C 1
ATOM 2217 O O . GLY B 1 146 ? -13.742 -18.484 -7.715 1 92.06 146 GLY B O 1
ATOM 2218 N N . GLY B 1 147 ? -14.898 -18.156 -9.555 1 86.62 147 GLY B N 1
ATOM 2219 C CA . GLY B 1 147 ? -13.938 -18.844 -10.406 1 86.62 147 GLY B CA 1
ATOM 2220 C C . GLY B 1 147 ? -13.828 -20.328 -10.102 1 86.62 147 GLY B C 1
ATOM 2221 O O . GLY B 1 147 ? -14.711 -20.906 -9.453 1 86.62 147 GLY B O 1
ATOM 2222 N N . CYS B 1 148 ? -12.758 -20.922 -10.57 1 81.56 148 CYS B N 1
ATOM 2223 C CA . CYS B 1 148 ? -12.562 -22.375 -10.453 1 81.56 148 CYS B CA 1
ATOM 2224 C C . CYS B 1 148 ? -12.148 -22.75 -9.031 1 81.56 148 CYS B C 1
ATOM 2226 O O . CYS B 1 148 ? -12.375 -23.875 -8.594 1 81.56 148 CYS B O 1
ATOM 2228 N N . SER B 1 149 ? -11.609 -21.719 -8.336 1 83.94 149 SER B N 1
ATOM 2229 C CA . SER B 1 149 ? -11.047 -22.016 -7.023 1 83.94 149 SER B CA 1
ATOM 2230 C C . SER B 1 149 ? -12.109 -21.938 -5.934 1 83.94 149 SER B C 1
ATOM 2232 O O . SER B 1 149 ? -11.859 -22.312 -4.785 1 83.94 149 SER B O 1
ATOM 2234 N N . GLY B 1 150 ? -13.336 -21.484 -6.254 1 88.88 150 GLY B N 1
ATOM 2235 C CA . GLY B 1 150 ? -14.43 -21.469 -5.289 1 88.88 150 GLY B CA 1
ATOM 2236 C C . GLY B 1 150 ? -14.242 -20.438 -4.191 1 88.88 150 GLY B C 1
ATOM 2237 O O . GLY B 1 150 ? -13.727 -19.359 -4.434 1 88.88 150 GLY B O 1
ATOM 2238 N N . GLU B 1 151 ? -14.805 -20.844 -3.004 1 93.81 151 GLU B N 1
ATOM 2239 C CA . GLU B 1 151 ? -14.844 -19.922 -1.876 1 93.81 151 GLU B CA 1
ATOM 2240 C C . GLU B 1 151 ? -13.703 -20.203 -0.899 1 93.81 151 GLU B C 1
ATOM 2242 O O . GLU B 1 151 ? -13.359 -21.359 -0.647 1 93.81 151 GLU B O 1
ATOM 2247 N N . TRP B 1 152 ? -13.094 -19.141 -0.413 1 94.75 152 TRP B N 1
ATOM 2248 C CA . TRP B 1 152 ? -12.008 -19.219 0.557 1 94.75 152 TRP B CA 1
ATOM 2249 C C . TRP B 1 152 ? -12.18 -18.172 1.658 1 94.75 152 TRP B C 1
ATOM 2251 O O . TRP B 1 152 ? -12.547 -17.031 1.386 1 94.75 152 TRP B O 1
ATOM 2261 N N . HIS B 1 153 ? -11.961 -18.609 2.949 1 96.12 153 HIS B N 1
ATOM 2262 C CA . HIS B 1 153 ? -11.945 -17.734 4.113 1 96.12 153 HIS B CA 1
ATOM 2263 C C . HIS B 1 153 ? -10.633 -17.844 4.875 1 96.12 153 HIS B C 1
ATOM 2265 O O . HIS B 1 153 ? -10.141 -18.953 5.109 1 96.12 153 HIS B O 1
ATOM 2271 N N . ARG B 1 154 ? -10.125 -16.641 5.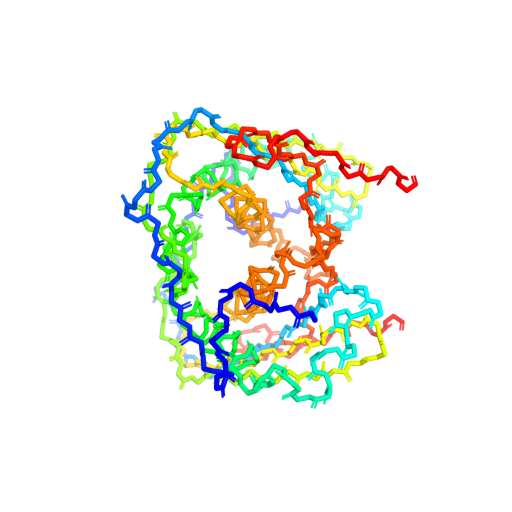16 1 95.69 154 ARG B N 1
ATOM 2272 C CA . ARG B 1 154 ? -8.938 -16.672 6.008 1 95.69 154 ARG B CA 1
ATOM 2273 C C . ARG B 1 154 ? -9.266 -17.234 7.387 1 95.69 154 ARG B C 1
ATOM 2275 O O . ARG B 1 154 ? -10.305 -16.906 7.965 1 95.69 154 ARG B O 1
ATOM 2282 N N . ASP B 1 155 ? -8.352 -18.047 7.824 1 87.69 155 ASP B N 1
ATOM 2283 C CA . ASP B 1 155 ? -8.547 -18.578 9.164 1 87.69 155 ASP B CA 1
ATOM 2284 C C . ASP B 1 155 ? -8.484 -17.484 10.219 1 87.69 155 ASP B C 1
ATOM 2286 O O . ASP B 1 155 ? -7.68 -16.547 10.109 1 87.69 155 ASP B O 1
ATOM 2290 N N . GLN B 1 156 ? -9.453 -17.453 11.141 1 74.06 156 GLN B N 1
ATOM 2291 C CA . GLN B 1 156 ? -9.484 -16.453 12.211 1 74.06 156 GLN B CA 1
ATOM 2292 C C . GLN B 1 156 ? -8.344 -16.672 13.203 1 74.06 156 GLN B C 1
ATOM 2294 O O . GLN B 1 156 ? -8.008 -17.812 13.523 1 74.06 156 GLN B O 1
ATOM 2299 N N . ASP B 1 157 ? -7.469 -15.805 13.297 1 55.53 157 ASP B N 1
ATOM 2300 C CA . ASP B 1 157 ? -6.477 -15.93 14.359 1 55.53 157 ASP B CA 1
ATOM 2301 C C . ASP B 1 157 ? -7.137 -15.867 15.734 1 55.53 157 ASP B C 1
ATOM 2303 O O . ASP B 1 157 ? -8.133 -15.172 15.922 1 55.53 157 ASP B O 1
#

Foldseek 3Di:
DDDQQADPVRDGAAHDLPPFAWKKKKWKKKKKKFDDQVLLVCCPVCVVVVVVLLVQLFVQLVVQLQCQCVVPVRDDNFDWDDKDWDWDRDRGIIMIMMMTIHGGRDYSHSSNLRSNVRSSVSNCVVCCVPPVPIDMDDIDIAWMAMDPVGTDGDDDD/DDDQQADPVRDGAAHDLPPFAWKKKKWKKKKKKFDDQVLLVCCVVCVVVVVVLLVQLFVQLVVQLQCQCVVPVRDDNFDWDDKDWDWDRDRGIIMIMMMTIHGGRDYSHSSNLRSNVRSSVSNCVVCCVPPVPIDMDDIDIAWMAMDPVGTDGDDDD

Organism: NCBI:txid2722751

Sequence (314 aa):
MEFTHLNSAGQAYMVDVTAKQPTVRVAQAVGKVICSPQVMQALRDGTVPKGDVLAVARISAISAAKKVPELLPLAHTIGVHGVSVDLSLEEDHVAICATVRTADRTGVEMEALTAVTVGALAIIDMVKGVDRSALMTDCKIIYKAGGCSGEWHRDQDMEFTHLNSAGQAYMVDVTAKQPTVRVAQAVGKVICSPQVMQALRDGTVPKGDVLAVARISAISAAKKVPELLPLAHTIGVHGVSVDLSLEEDHVAICATVRTADRTGVEMEALTAVTVGALAIIDMVKGVDRSALMTDCKIIYKAGGCSGEWHRDQD

Secondary structure (DSSP, 8-state):
---TTB-TTS-B-----TTSPPEEEEEEEEEEEE--HHHHHHHHTTSS-HHHHHHHHHHHHHHHHT-HHHHSTTS------EEEEEEEE-SSEEEEEEEEEEEESS--HHHHHHHHHHHHHHHHHHHTTT-TT-EEEEEEEEEEEETTT--EEPPP-/---TTB-TTS-B-PPP-TTSPPEEEEEEEEEEEE--HHHHHHHHTTSS-HHHHHHHHHHHHHHHHT-HHHHSTTS------EEEEEEEE-SSEEEEEEEEEEEESS--HHHHHHHHHHHHHHHHHHHTTT-TT-EEEEEEEEEEEETTT--EE----